Protein AF-A0A9W6YJD4-F1 (afdb_monomer_lite)

Structure (mmCIF, N/CA/C/O backbone):
data_AF-A0A9W6YJD4-F1
#
_entry.id   AF-A0A9W6YJD4-F1
#
loop_
_atom_site.group_PDB
_atom_site.id
_atom_site.type_symbol
_atom_site.label_atom_id
_atom_site.label_alt_id
_atom_site.label_comp_id
_atom_site.label_asym_id
_atom_site.label_entity_id
_atom_site.label_seq_id
_atom_site.pdbx_PDB_ins_code
_atom_site.Cartn_x
_atom_site.Cartn_y
_atom_site.Cartn_z
_atom_site.occupancy
_atom_site.B_iso_or_equiv
_atom_site.auth_seq_id
_atom_site.auth_comp_id
_atom_site.auth_asym_id
_atom_site.auth_atom_id
_atom_site.pdbx_PDB_model_num
ATOM 1 N N . MET A 1 1 ? -32.054 7.886 6.006 1.00 78.75 1 MET A N 1
ATOM 2 C CA . MET A 1 1 ? -30.848 8.709 6.207 1.00 78.75 1 MET A CA 1
ATOM 3 C C . MET A 1 1 ? -31.064 9.506 7.471 1.00 78.75 1 MET A C 1
ATOM 5 O O . MET A 1 1 ? -32.091 10.166 7.566 1.00 78.75 1 MET A O 1
ATOM 9 N N . THR A 1 2 ? -30.167 9.382 8.442 1.00 85.81 2 THR A N 1
ATOM 10 C CA . THR A 1 2 ? -30.305 10.002 9.764 1.00 85.81 2 THR A CA 1
ATOM 11 C C . THR A 1 2 ? -29.108 10.907 10.011 1.00 85.81 2 THR A C 1
ATOM 13 O O . THR A 1 2 ? -27.970 10.490 9.797 1.00 85.81 2 THR A O 1
ATOM 16 N N . ALA A 1 3 ? -29.367 12.140 10.445 1.00 89.81 3 ALA A N 1
ATOM 17 C CA . ALA A 1 3 ? -28.341 13.091 10.854 1.00 89.81 3 ALA A CA 1
ATOM 18 C C . ALA A 1 3 ? -28.350 13.217 12.381 1.00 89.81 3 ALA A C 1
ATOM 20 O O . ALA A 1 3 ? -29.414 13.331 12.988 1.00 89.81 3 ALA A O 1
ATOM 21 N N . ILE A 1 4 ? -27.172 13.173 12.996 1.00 89.12 4 ILE A N 1
ATOM 22 C CA . ILE A 1 4 ? -26.992 13.195 14.449 1.00 89.12 4 ILE A CA 1
ATOM 23 C C . ILE A 1 4 ? -25.984 14.286 14.774 1.00 89.12 4 ILE A C 1
ATOM 25 O O . ILE A 1 4 ? -24.950 14.395 14.118 1.00 89.12 4 ILE A O 1
ATOM 29 N N . SER A 1 5 ? -26.270 15.079 15.799 1.00 89.56 5 SER A N 1
ATOM 30 C CA . SER A 1 5 ? -25.304 16.004 16.382 1.00 89.56 5 SER A CA 1
ATOM 31 C C . SER A 1 5 ? -24.921 15.487 17.759 1.00 89.56 5 SER A C 1
ATOM 33 O O . SER A 1 5 ? -25.790 15.328 18.614 1.00 89.56 5 SER A O 1
ATOM 35 N N . TRP A 1 6 ? -23.638 15.215 17.967 1.00 86.44 6 TRP A N 1
ATOM 36 C CA . TRP A 1 6 ? -23.094 14.796 19.252 1.00 86.44 6 TRP A CA 1
ATOM 37 C C . TRP A 1 6 ? -22.190 15.882 19.812 1.00 86.44 6 TRP A C 1
ATOM 39 O O . TRP A 1 6 ? -21.428 16.512 19.079 1.00 86.44 6 TRP A O 1
ATOM 49 N N . TRP A 1 7 ? -22.336 16.138 21.106 1.00 83.38 7 TRP A N 1
ATOM 50 C CA . TRP A 1 7 ? -21.644 17.220 21.781 1.00 83.38 7 TRP A CA 1
ATOM 51 C C . TRP A 1 7 ? -20.487 16.660 22.600 1.00 83.38 7 TRP A C 1
ATOM 53 O O . TRP A 1 7 ? -20.704 16.020 23.625 1.00 83.38 7 TRP A O 1
ATOM 63 N N . ASP A 1 8 ? -19.274 16.900 22.111 1.00 80.19 8 ASP A N 1
ATOM 64 C CA . ASP A 1 8 ? -18.024 16.696 22.844 1.00 80.19 8 ASP A CA 1
ATOM 65 C C . ASP A 1 8 ? -17.476 18.087 23.249 1.00 80.19 8 ASP A C 1
ATOM 67 O O . ASP A 1 8 ? -18.249 19.002 23.535 1.00 80.19 8 ASP A O 1
ATOM 71 N N . SER A 1 9 ? -16.162 18.323 23.191 1.00 83.62 9 SER A N 1
ATOM 72 C CA . SER A 1 9 ? -15.571 19.669 23.314 1.00 83.62 9 SER A CA 1
ATOM 73 C C . SER A 1 9 ? -16.078 20.658 22.246 1.00 83.62 9 SER A C 1
ATOM 75 O O . SER A 1 9 ? -16.007 21.876 22.423 1.00 83.62 9 SER A O 1
ATOM 77 N N . ARG A 1 10 ? -16.549 20.141 21.104 1.00 87.44 10 ARG A N 1
ATOM 78 C CA . ARG A 1 10 ? -17.183 20.872 19.995 1.00 87.44 10 ARG A CA 1
ATOM 79 C C . ARG A 1 10 ? -18.305 20.010 19.397 1.00 87.44 10 ARG A C 1
ATOM 81 O O . ARG A 1 10 ? -18.245 18.787 19.535 1.00 87.44 10 ARG A O 1
ATOM 88 N N . PRO A 1 11 ? -19.300 20.603 18.710 1.00 90.50 11 PRO A N 1
ATOM 89 C CA . PRO A 1 11 ? -20.314 19.823 18.007 1.00 90.50 11 PRO A CA 1
ATOM 90 C C . PRO A 1 11 ? -19.682 18.961 16.911 1.00 90.50 11 PRO A C 1
ATOM 92 O O . PRO A 1 11 ? -18.954 19.465 16.054 1.00 90.50 11 PRO A O 1
ATOM 95 N N . VAL A 1 12 ? -20.002 17.669 16.924 1.00 90.19 12 VAL A N 1
ATOM 96 C CA . VAL A 1 12 ? -19.632 16.701 15.890 1.00 90.19 12 VAL A CA 1
ATOM 97 C C . VAL A 1 12 ? -20.901 16.212 15.205 1.00 90.19 12 VAL A C 1
ATOM 99 O O . VAL A 1 12 ? -21.825 15.714 15.848 1.00 90.19 12 VAL A O 1
ATOM 102 N N . HIS A 1 13 ? -20.950 16.350 13.884 1.00 91.75 13 HIS A N 1
ATOM 103 C CA . HIS A 1 13 ? -22.103 15.954 13.085 1.00 91.75 13 HIS A CA 1
ATOM 104 C C . HIS A 1 13 ? -21.832 14.632 12.368 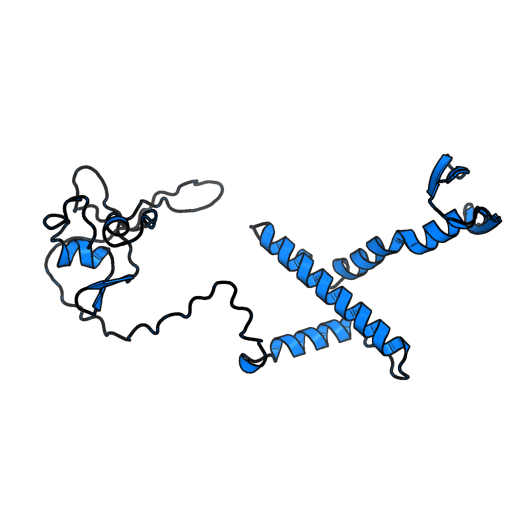1.00 91.75 13 HIS A C 1
ATOM 106 O O . HIS A 1 13 ? -20.830 14.487 11.669 1.00 91.75 13 HIS A O 1
ATOM 112 N N . PHE A 1 14 ? -22.751 13.682 12.509 1.00 89.88 14 PHE A N 1
ATOM 113 C CA . PHE A 1 14 ? -22.714 12.377 11.862 1.00 89.88 14 PHE A CA 1
ATOM 114 C C . PHE A 1 14 ? -23.892 12.237 10.904 1.00 89.88 14 PHE A C 1
ATOM 116 O O . PHE A 1 14 ? -25.003 12.683 11.191 1.00 89.88 14 PHE A O 1
ATOM 123 N N . SER A 1 15 ? -23.656 11.572 9.777 1.00 91.12 15 SER A N 1
ATOM 124 C CA . SER A 1 15 ? -24.696 11.179 8.830 1.00 91.12 15 SER A CA 1
ATOM 125 C C . SER A 1 15 ? -24.585 9.683 8.579 1.00 91.12 15 SER A C 1
ATOM 127 O O . SER A 1 15 ? -23.499 9.188 8.276 1.00 91.12 15 SER A O 1
ATOM 129 N N . CYS A 1 16 ? -25.685 8.950 8.741 1.00 88.50 16 CYS A N 1
ATOM 130 C CA . CYS A 1 16 ? -25.694 7.499 8.597 1.00 88.50 16 CYS A CA 1
ATOM 131 C C . CYS A 1 16 ? -26.922 6.990 7.831 1.00 88.50 16 CYS A C 1
ATOM 133 O O . CYS A 1 16 ? -28.033 7.523 7.914 1.00 88.50 16 CYS A O 1
ATOM 135 N N . ASN A 1 17 ? -26.714 5.898 7.097 1.00 88.56 17 ASN A N 1
ATOM 136 C CA . ASN A 1 17 ? -27.761 5.131 6.433 1.00 88.56 17 ASN A CA 1
ATOM 137 C C . ASN A 1 17 ? -27.809 3.740 7.078 1.00 88.56 17 ASN A C 1
ATOM 139 O O . ASN A 1 17 ? -27.152 2.824 6.597 1.00 88.56 17 ASN A O 1
ATOM 143 N N . GLY A 1 18 ? -28.550 3.601 8.185 1.00 81.94 18 GLY A N 1
ATOM 144 C CA . GLY A 1 18 ? -28.786 2.303 8.841 1.00 81.94 18 GLY A CA 1
ATOM 145 C C . GLY A 1 18 ? -28.031 2.043 10.152 1.00 81.94 18 GLY A C 1
ATOM 146 O O . GLY A 1 18 ? -27.774 0.889 10.470 1.00 81.94 18 GLY A O 1
ATOM 147 N N . GLY A 1 19 ? -27.670 3.082 10.915 1.00 80.75 19 GLY A N 1
ATOM 148 C CA . GLY A 1 19 ? -27.081 2.930 12.255 1.00 80.75 19 GLY A CA 1
ATOM 149 C C . GLY A 1 19 ? -28.131 2.894 13.372 1.00 80.75 19 GLY A C 1
ATOM 150 O O . GLY A 1 19 ? -29.177 3.534 13.254 1.00 80.75 19 GLY A O 1
ATOM 151 N N . SER A 1 20 ? -27.841 2.181 14.467 1.00 83.19 20 SER A N 1
ATOM 152 C CA . SER A 1 20 ? -28.691 2.200 15.666 1.00 83.19 20 SER A CA 1
ATOM 153 C C . SER A 1 20 ? -28.523 3.517 16.433 1.00 83.19 20 SER A C 1
ATOM 155 O O . SER A 1 20 ? -27.402 3.979 16.670 1.00 83.19 20 SER A O 1
ATOM 157 N N . LEU A 1 21 ? -29.654 4.111 16.819 1.00 84.31 21 LEU A N 1
ATOM 158 C CA . LEU A 1 21 ? -29.730 5.296 17.680 1.00 84.31 21 LEU A CA 1
ATOM 159 C C . LEU A 1 21 ? -29.847 4.941 19.166 1.00 84.31 21 LEU A C 1
ATOM 161 O O . LEU A 1 21 ? -29.972 5.842 19.991 1.00 84.31 21 LEU A O 1
ATOM 165 N N . GLU A 1 22 ? -29.832 3.651 19.510 1.00 87.25 22 GLU A N 1
ATOM 166 C CA . GLU A 1 22 ? -29.846 3.209 20.902 1.00 87.25 22 GLU A CA 1
ATOM 167 C C . GLU A 1 22 ? -28.679 3.829 21.669 1.00 87.25 22 GLU A C 1
ATOM 169 O O . GLU A 1 22 ? -27.563 3.946 21.152 1.00 87.25 22 GLU A O 1
ATOM 174 N N . THR A 1 23 ? -28.942 4.221 22.910 1.00 85.00 23 THR A N 1
ATOM 175 C CA . THR A 1 23 ? -27.908 4.741 23.796 1.00 85.00 23 THR A CA 1
ATOM 176 C C . THR A 1 23 ? -26.981 3.605 24.213 1.00 85.00 23 THR A C 1
ATOM 178 O O . THR A 1 23 ? -27.412 2.622 24.809 1.00 85.00 23 THR A O 1
ATOM 181 N N . ASP A 1 24 ? -25.697 3.772 23.935 1.00 87.38 24 ASP A N 1
ATOM 182 C CA . ASP A 1 24 ? -24.606 2.936 24.419 1.00 87.38 24 ASP A CA 1
ATOM 183 C C . ASP A 1 24 ? -23.598 3.834 25.167 1.00 87.38 24 ASP A C 1
ATOM 185 O O . ASP A 1 24 ? -23.812 5.034 25.354 1.00 87.38 24 ASP A O 1
ATOM 189 N N . ARG A 1 25 ? -22.499 3.262 25.644 1.00 85.06 25 ARG A N 1
ATOM 190 C CA . ARG A 1 25 ? -21.418 3.966 26.329 1.00 85.06 25 ARG A CA 1
ATOM 191 C C . ARG A 1 25 ? -20.107 3.787 25.582 1.00 85.06 25 ARG A C 1
ATOM 193 O O . ARG A 1 25 ? -19.773 2.684 25.134 1.00 85.06 25 ARG A O 1
ATOM 200 N N . VAL A 1 26 ? -19.368 4.885 25.474 1.00 83.56 26 VAL A N 1
ATOM 201 C CA . VAL A 1 26 ? -17.972 4.909 25.035 1.00 83.56 26 VAL A CA 1
ATOM 202 C C . VAL A 1 26 ? -17.136 5.432 26.184 1.00 83.56 26 VAL A C 1
ATOM 204 O O . VAL A 1 26 ? -17.502 6.387 26.865 1.00 83.56 26 VAL A O 1
ATOM 207 N N . THR A 1 27 ? -16.002 4.785 26.397 1.00 83.12 27 THR A N 1
ATOM 208 C CA . THR A 1 27 ? -15.077 5.168 27.445 1.00 83.12 27 THR A CA 1
ATOM 209 C C . THR A 1 27 ? -14.220 6.335 26.961 1.00 83.12 27 THR A C 1
ATOM 211 O O . THR A 1 27 ? -13.403 6.178 26.053 1.00 83.12 27 THR A O 1
ATOM 214 N N . GLY A 1 28 ? -14.437 7.509 27.545 1.00 78.31 28 GLY A N 1
ATOM 215 C CA . GLY A 1 28 ? -13.669 8.725 27.304 1.00 78.31 28 GLY A CA 1
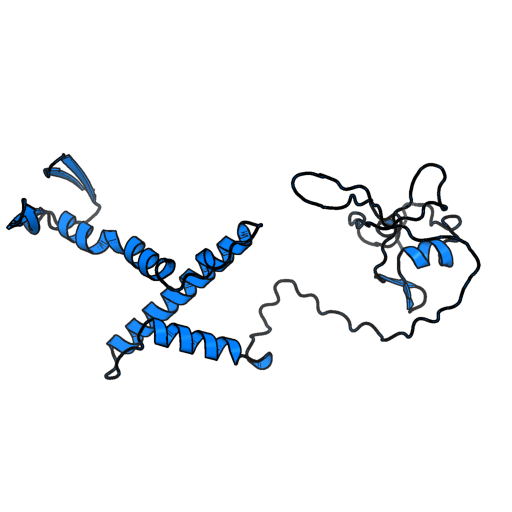ATOM 216 C C . GLY A 1 28 ? -12.624 8.975 28.391 1.00 78.31 28 GLY A C 1
ATOM 217 O O . GLY A 1 28 ? -12.586 8.301 29.423 1.00 78.31 28 GLY A O 1
ATOM 218 N N . GLN A 1 29 ? -11.767 9.965 28.151 1.00 77.19 29 GLN A N 1
ATOM 219 C CA . GLN A 1 29 ? -10.874 10.516 29.167 1.00 77.19 29 GLN A CA 1
ATOM 220 C C . GLN A 1 29 ? -11.299 11.941 29.492 1.00 77.19 29 GLN A C 1
ATOM 222 O O . GLN A 1 29 ? -11.398 12.779 28.599 1.00 77.19 29 GLN A O 1
ATOM 227 N N . GLU A 1 30 ? -11.497 12.210 30.777 1.00 76.06 30 GLU A N 1
ATOM 228 C CA . GLU A 1 30 ? -11.720 13.550 31.305 1.00 76.06 30 GLU A CA 1
ATOM 229 C C . GLU A 1 30 ? -10.562 13.862 32.263 1.00 76.06 30 GLU A C 1
ATOM 231 O O . GLU A 1 30 ? -10.534 13.458 33.429 1.00 76.06 30 GLU A O 1
ATOM 236 N N . GLY A 1 31 ? -9.513 14.483 31.715 1.00 76.31 31 GLY A N 1
ATOM 237 C CA . GLY A 1 31 ? -8.236 14.641 32.411 1.00 76.31 31 GLY A CA 1
ATOM 238 C C . GLY A 1 31 ? -7.557 13.283 32.677 1.00 76.31 31 GLY A C 1
ATOM 239 O O . GLY A 1 31 ? -7.393 12.502 31.741 1.00 76.31 31 GLY A O 1
ATOM 240 N N . PRO A 1 32 ? -7.124 12.982 33.917 1.00 77.06 32 PRO A N 1
ATOM 241 C CA . PRO A 1 32 ? -6.508 11.697 34.255 1.00 77.06 32 PRO A CA 1
ATOM 242 C C . PRO A 1 32 ? -7.526 10.563 34.462 1.00 77.06 32 PRO A C 1
ATOM 244 O O . PRO A 1 32 ? -7.125 9.403 34.563 1.00 77.06 32 PRO A O 1
ATOM 247 N N . ASN A 1 33 ? -8.822 10.877 34.548 1.00 79.06 33 ASN A N 1
ATOM 248 C CA . ASN A 1 33 ? -9.859 9.911 34.889 1.00 79.06 33 ASN A CA 1
ATOM 249 C C . ASN A 1 33 ? -10.524 9.339 33.638 1.00 79.06 33 ASN A C 1
ATOM 251 O O . ASN A 1 33 ? -10.767 10.034 32.649 1.00 79.06 33 ASN A O 1
ATOM 255 N N . GLN A 1 34 ? -10.846 8.052 33.709 1.00 81.38 34 GLN A N 1
ATOM 256 C CA . GLN A 1 34 ? -11.585 7.347 32.676 1.00 81.38 34 GLN A CA 1
ATOM 257 C C . GLN A 1 34 ? -13.084 7.436 32.992 1.00 81.38 34 GLN A C 1
ATOM 259 O O . GLN A 1 34 ? -13.509 7.025 34.071 1.00 81.38 34 GLN A O 1
ATOM 264 N N . VAL A 1 35 ? -13.867 8.006 32.075 1.00 85.12 35 VAL A N 1
ATOM 265 C CA . VAL A 1 35 ? -15.297 8.294 32.272 1.00 85.12 35 VAL A CA 1
ATOM 266 C C . VAL A 1 35 ? -16.114 7.606 31.184 1.00 85.12 35 VAL A C 1
ATOM 268 O O . VAL A 1 35 ? -15.758 7.647 30.007 1.00 85.12 35 VAL A O 1
ATOM 271 N N . ASP A 1 36 ? -17.226 6.982 31.566 1.00 85.25 36 ASP A N 1
ATOM 272 C CA . ASP A 1 36 ? -18.172 6.393 30.618 1.00 85.25 36 ASP A CA 1
ATOM 273 C C . ASP A 1 36 ? -19.158 7.451 30.117 1.00 85.25 36 ASP A C 1
ATOM 275 O O . ASP A 1 36 ? -20.024 7.922 30.858 1.00 85.25 36 ASP A O 1
ATOM 279 N N . ILE A 1 37 ? -19.052 7.793 28.834 1.00 84.88 37 ILE A N 1
ATOM 280 C CA . ILE A 1 37 ? -19.859 8.830 28.197 1.00 84.88 37 ILE A CA 1
ATOM 281 C C . ILE A 1 37 ? -21.010 8.161 27.432 1.00 84.88 37 ILE A C 1
ATOM 283 O O . ILE A 1 37 ? -20.757 7.297 26.581 1.00 84.88 37 ILE A O 1
ATOM 287 N N . PRO A 1 38 ? -22.279 8.526 27.703 1.00 86.06 38 PRO A N 1
ATOM 288 C CA . PRO A 1 38 ? -23.404 8.030 26.925 1.00 86.06 38 PRO A CA 1
ATOM 289 C C . PRO A 1 38 ? -23.328 8.577 25.495 1.00 86.06 38 PRO A C 1
ATOM 291 O O . PRO A 1 38 ? -23.200 9.782 25.273 1.00 86.06 38 PRO A O 1
ATOM 294 N N . CYS A 1 39 ? -23.418 7.691 24.510 1.00 87.06 39 CYS A N 1
ATOM 295 C CA . CYS A 1 39 ? -23.401 8.050 23.100 1.00 87.06 39 CYS A CA 1
ATOM 296 C C . CYS A 1 39 ? -24.330 7.131 22.293 1.00 87.06 39 CYS A C 1
ATOM 298 O O . CYS A 1 39 ? -24.526 5.971 22.654 1.00 87.06 39 CYS A O 1
ATOM 300 N N . PRO A 1 40 ? -24.908 7.614 21.184 1.00 89.19 40 PRO A N 1
ATOM 301 C CA . PRO A 1 40 ? -25.594 6.751 20.232 1.00 89.19 40 PRO A CA 1
ATOM 302 C C . PRO A 1 40 ? -24.683 5.617 19.752 1.00 89.19 40 PRO A C 1
ATOM 304 O O . PRO A 1 40 ? -23.524 5.852 19.405 1.00 89.19 40 PRO A O 1
ATOM 307 N N . ARG A 1 41 ? -25.210 4.397 19.659 1.00 88.81 41 ARG A N 1
ATOM 308 C CA . ARG A 1 41 ? -24.461 3.207 19.233 1.00 88.81 41 ARG A CA 1
ATOM 309 C C . ARG A 1 41 ? -23.737 3.388 17.897 1.00 88.81 41 ARG A C 1
ATOM 311 O O . ARG A 1 41 ? -22.595 2.967 17.759 1.00 88.81 41 ARG A O 1
ATOM 318 N N . VAL A 1 42 ? -24.338 4.106 16.949 1.00 90.00 42 VAL A N 1
ATOM 319 C CA . VAL A 1 42 ? -23.692 4.460 15.673 1.00 90.00 42 VAL A CA 1
ATOM 320 C C . VAL A 1 42 ? -22.368 5.223 15.830 1.00 90.00 42 VAL A C 1
ATOM 322 O O . VAL A 1 42 ? -21.473 5.065 15.003 1.00 90.00 42 VAL A O 1
ATOM 325 N N . ILE A 1 43 ? -22.205 6.021 16.889 1.00 89.19 43 ILE A N 1
ATOM 326 C CA . ILE A 1 43 ? -20.954 6.739 17.173 1.00 89.19 43 ILE A CA 1
ATOM 327 C C . ILE A 1 43 ? -19.894 5.765 17.682 1.00 89.19 43 ILE A C 1
ATOM 329 O O . ILE A 1 43 ? -18.752 5.798 17.227 1.00 89.19 43 ILE A O 1
ATOM 333 N N . LYS A 1 44 ? -20.276 4.845 18.570 1.00 88.81 44 LYS A N 1
ATOM 334 C CA . LYS A 1 44 ? -19.395 3.770 19.037 1.00 88.81 44 LYS A CA 1
ATOM 335 C C . LYS A 1 44 ? -18.930 2.876 17.889 1.00 88.81 44 LYS A C 1
ATOM 337 O O . LYS A 1 44 ? -17.738 2.593 17.788 1.00 88.81 44 LYS A O 1
ATOM 342 N N . ASP A 1 45 ? -19.846 2.486 17.005 1.00 90.00 45 ASP A N 1
ATOM 343 C CA . ASP A 1 45 ? -19.525 1.707 15.808 1.00 90.00 45 ASP A CA 1
ATOM 344 C C . ASP A 1 45 ? -18.556 2.481 14.902 1.00 90.00 45 ASP A C 1
ATOM 346 O O . ASP A 1 45 ? -17.543 1.937 14.464 1.00 90.00 45 ASP A O 1
ATOM 350 N N . TYR A 1 46 ? -18.800 3.777 14.678 1.00 90.38 46 TYR A N 1
ATOM 351 C CA . TYR A 1 46 ? -17.877 4.625 13.927 1.00 90.38 46 TYR A CA 1
ATOM 352 C C . TYR A 1 46 ? -16.470 4.617 14.539 1.00 90.38 46 TYR A C 1
ATOM 354 O O . TYR A 1 46 ? -15.508 4.307 13.837 1.00 90.38 46 TYR A O 1
ATOM 362 N N . TYR A 1 47 ? -16.337 4.871 15.844 1.00 87.69 47 TYR A N 1
ATOM 363 C CA . TYR A 1 47 ? -15.037 4.842 16.520 1.00 87.69 47 TYR A CA 1
ATOM 364 C C . TYR A 1 47 ? -14.348 3.476 16.433 1.00 87.69 47 TYR A C 1
ATOM 366 O O . TYR A 1 47 ? -13.130 3.416 16.256 1.00 87.69 47 TYR A O 1
ATOM 374 N N . ALA A 1 48 ? -15.106 2.380 16.511 1.00 88.62 48 ALA A N 1
ATOM 375 C CA . ALA A 1 48 ? -14.565 1.029 16.410 1.00 88.62 48 ALA A CA 1
ATOM 376 C C . ALA A 1 48 ? -13.986 0.716 15.017 1.00 88.62 48 ALA A C 1
ATOM 378 O O . ALA A 1 48 ? -13.015 -0.038 14.915 1.00 88.62 48 ALA A O 1
ATOM 379 N N . PHE A 1 49 ? -14.553 1.288 13.947 1.00 89.06 49 PHE A N 1
ATOM 380 C CA . PHE A 1 49 ? -14.197 0.935 12.566 1.00 89.06 49 PHE A CA 1
ATOM 381 C C . PHE A 1 49 ? -13.433 2.019 11.786 1.00 89.06 49 PHE A C 1
ATOM 383 O O . PHE A 1 49 ? -12.757 1.682 10.811 1.00 89.06 49 PHE A O 1
ATOM 390 N N . MET A 1 50 ? -13.464 3.293 12.201 1.00 90.88 50 MET A N 1
ATOM 391 C CA . MET A 1 50 ? -12.858 4.409 11.449 1.00 90.88 50 MET A CA 1
ATOM 392 C C . MET A 1 50 ? -11.339 4.271 11.254 1.00 90.88 50 MET A C 1
ATOM 394 O O . MET A 1 50 ? -10.799 4.725 10.250 1.00 90.88 50 MET A O 1
ATOM 398 N N . GLY A 1 51 ? -10.645 3.601 12.181 1.00 90.00 51 GLY A N 1
ATOM 399 C CA . GLY A 1 51 ? -9.184 3.479 12.175 1.00 90.00 51 GLY A CA 1
ATOM 400 C C . GLY A 1 51 ? -8.619 2.404 11.243 1.00 90.00 51 GLY A C 1
ATOM 401 O O . GLY A 1 51 ? -7.407 2.209 11.207 1.00 90.00 51 GLY A O 1
ATOM 402 N N . GLY A 1 52 ? -9.454 1.669 10.499 1.00 90.50 52 GLY A N 1
ATOM 403 C CA . GLY A 1 52 ? -8.990 0.533 9.693 1.00 90.50 52 GLY A CA 1
ATOM 404 C C . GLY A 1 52 ? -7.918 0.902 8.657 1.00 90.50 52 GLY A C 1
ATOM 405 O O . GLY A 1 52 ? -6.940 0.170 8.492 1.00 90.50 52 GLY A O 1
ATOM 406 N N . VAL A 1 53 ? -8.074 2.054 7.997 1.00 90.00 53 VAL A N 1
ATOM 407 C CA . VAL A 1 53 ? -7.114 2.556 6.998 1.00 90.00 53 VAL A CA 1
ATOM 408 C C . VAL A 1 53 ? -5.808 2.981 7.664 1.00 90.00 53 VAL A C 1
ATOM 410 O O . VAL A 1 53 ? -4.742 2.567 7.215 1.00 90.00 53 VAL A O 1
ATOM 413 N N . ASP A 1 54 ? -5.885 3.727 8.765 1.00 91.06 54 ASP A N 1
ATOM 414 C CA . ASP A 1 54 ? -4.706 4.210 9.488 1.00 91.06 54 ASP A CA 1
ATOM 415 C C . ASP A 1 54 ? -3.892 3.058 10.075 1.00 91.06 54 ASP A C 1
ATOM 417 O O . ASP A 1 54 ? -2.668 3.060 9.991 1.00 91.06 54 ASP A O 1
ATOM 421 N N . VAL A 1 55 ? -4.549 2.025 10.613 1.00 89.81 55 VAL A N 1
ATOM 422 C CA . VAL A 1 55 ? -3.872 0.825 11.130 1.00 89.81 55 VAL A CA 1
ATOM 423 C C . VAL A 1 55 ? -3.178 0.053 10.003 1.00 89.81 55 VAL A C 1
ATOM 425 O O . VAL A 1 55 ? -2.060 -0.440 10.184 1.00 89.81 55 VAL A O 1
ATOM 428 N N . HIS A 1 56 ? -3.808 -0.050 8.826 1.00 90.69 56 HIS A N 1
ATOM 429 C CA . HIS A 1 56 ? -3.186 -0.662 7.646 1.00 90.69 56 HIS A CA 1
ATOM 430 C C . HIS A 1 56 ? -1.961 0.135 7.184 1.00 90.69 56 HIS A C 1
ATOM 432 O O . HIS A 1 56 ? -0.880 -0.430 6.992 1.00 90.69 56 HIS A O 1
ATOM 438 N N . ASP A 1 57 ? -2.106 1.456 7.089 1.00 89.12 57 ASP A N 1
ATOM 439 C CA . ASP A 1 57 ? -1.048 2.385 6.705 1.00 89.12 57 ASP A CA 1
ATOM 440 C C . ASP A 1 57 ? 0.117 2.372 7.700 1.00 89.12 57 ASP A C 1
ATOM 442 O O . ASP A 1 57 ? 1.282 2.290 7.307 1.00 89.12 57 ASP A O 1
ATOM 446 N N . GLN A 1 58 ? -0.188 2.321 8.994 1.00 88.50 58 GLN A N 1
ATOM 447 C CA . GLN A 1 58 ? 0.778 2.179 10.073 1.00 88.50 58 GLN A CA 1
ATOM 448 C C . GLN A 1 58 ? 1.581 0.880 9.928 1.00 88.50 58 GLN A C 1
ATOM 450 O O . GLN A 1 58 ? 2.815 0.900 9.979 1.00 88.50 58 GLN A O 1
ATOM 455 N N . LEU A 1 59 ? 0.909 -0.249 9.687 1.00 86.75 59 LEU A N 1
ATOM 456 C CA . LEU A 1 59 ? 1.570 -1.538 9.485 1.00 86.75 59 LEU A CA 1
ATOM 457 C C . LEU A 1 59 ? 2.472 -1.533 8.239 1.00 86.75 59 LEU A C 1
ATOM 459 O O . LEU A 1 59 ? 3.555 -2.127 8.267 1.00 86.75 59 LEU A O 1
ATOM 463 N N . ARG A 1 60 ? 2.052 -0.829 7.180 1.00 87.25 60 ARG A N 1
ATOM 464 C CA . ARG A 1 60 ? 2.810 -0.655 5.936 1.00 87.25 60 ARG A CA 1
ATOM 465 C C . ARG A 1 60 ? 4.042 0.235 6.125 1.00 87.25 60 ARG A C 1
ATOM 467 O O . ARG A 1 60 ? 5.151 -0.163 5.775 1.00 87.25 60 ARG A O 1
ATOM 474 N N . LEU A 1 61 ? 3.870 1.436 6.679 1.00 81.12 61 LEU A N 1
ATOM 475 C CA . LEU A 1 61 ? 4.872 2.508 6.666 1.00 81.12 61 LEU A CA 1
ATOM 476 C C . LEU A 1 61 ? 5.889 2.463 7.812 1.00 81.12 61 LEU A C 1
ATOM 478 O O . LEU A 1 61 ? 6.937 3.107 7.695 1.00 81.12 61 LEU A O 1
ATOM 482 N N . GLN A 1 62 ? 5.613 1.766 8.920 1.00 71.44 62 GLN A N 1
ATOM 483 C CA . GLN A 1 62 ? 6.417 1.932 10.138 1.00 71.44 62 GLN A CA 1
ATOM 484 C C . GLN A 1 62 ? 7.777 1.226 10.142 1.00 71.44 62 GLN A C 1
ATOM 486 O O . GLN A 1 62 ? 8.716 1.777 10.711 1.00 71.44 62 GLN A O 1
ATOM 491 N N . ARG A 1 63 ? 7.911 0.012 9.587 1.00 72.19 63 ARG A N 1
ATOM 492 C CA . ARG A 1 63 ? 9.161 -0.773 9.750 1.00 72.19 63 ARG A CA 1
ATOM 493 C C . ARG A 1 63 ? 9.717 -1.428 8.491 1.00 72.19 63 ARG A C 1
ATOM 495 O O . ARG A 1 63 ? 10.922 -1.642 8.434 1.00 72.19 63 ARG A O 1
ATOM 502 N N . TYR A 1 64 ? 8.878 -1.743 7.505 1.00 79.69 64 TYR A N 1
ATOM 503 C CA . TYR A 1 64 ? 9.289 -2.548 6.346 1.00 79.69 64 TYR A CA 1
ATOM 504 C C . TYR A 1 64 ? 8.843 -1.972 4.996 1.00 79.69 64 TYR A C 1
ATOM 506 O O . TYR A 1 64 ? 8.806 -2.706 4.016 1.00 79.69 64 TYR A O 1
ATOM 514 N N . SER A 1 65 ? 8.517 -0.675 4.927 1.00 84.44 65 SER A N 1
ATOM 515 C CA . SER A 1 65 ? 8.107 -0.053 3.662 1.00 84.44 65 SER A CA 1
ATOM 516 C C . SER A 1 65 ? 9.277 0.054 2.688 1.00 84.44 65 SER A C 1
ATOM 518 O O . SER A 1 65 ? 10.243 0.789 2.922 1.00 84.44 65 SER A O 1
ATOM 520 N N . ILE A 1 66 ? 9.142 -0.624 1.552 1.00 84.69 66 ILE A N 1
ATOM 521 C CA . ILE A 1 66 ? 10.073 -0.543 0.430 1.00 84.69 66 ILE A CA 1
ATOM 522 C C . ILE A 1 66 ? 9.958 0.838 -0.225 1.00 84.69 66 ILE A C 1
ATOM 524 O O . ILE A 1 66 ? 10.968 1.427 -0.617 1.00 84.69 66 ILE A O 1
ATOM 528 N N . GLN A 1 67 ? 8.742 1.398 -0.285 1.00 84.69 67 GLN A N 1
ATOM 529 C CA . GLN A 1 67 ? 8.495 2.730 -0.838 1.00 84.69 67 GLN A CA 1
ATOM 530 C C . GLN A 1 67 ? 9.266 3.829 -0.090 1.00 84.69 67 GLN A C 1
ATOM 532 O O . GLN A 1 67 ? 9.771 4.754 -0.728 1.00 84.69 67 GLN A O 1
ATOM 537 N N . ARG A 1 68 ? 9.379 3.738 1.244 1.00 83.94 68 ARG A N 1
ATOM 538 C CA . ARG A 1 68 ? 10.173 4.685 2.051 1.00 83.94 68 ARG A CA 1
ATOM 539 C C . ARG A 1 68 ? 11.674 4.408 1.984 1.00 83.94 68 ARG A C 1
ATOM 541 O O . ARG A 1 68 ? 12.454 5.351 2.082 1.00 83.94 68 ARG A O 1
ATOM 548 N N . ALA A 1 69 ? 12.075 3.149 1.813 1.00 85.12 69 ALA A N 1
ATOM 549 C CA . ALA A 1 69 ? 13.483 2.762 1.749 1.00 85.12 69 ALA A CA 1
ATOM 550 C C . ALA A 1 69 ? 14.168 3.200 0.441 1.00 85.12 69 ALA A C 1
ATOM 552 O O . ALA A 1 69 ? 15.350 3.540 0.445 1.00 85.12 69 ALA A O 1
ATOM 553 N N . LEU A 1 70 ? 13.440 3.210 -0.682 1.00 85.00 70 LEU A N 1
ATOM 554 C CA . LEU A 1 70 ? 13.995 3.496 -2.007 1.00 85.00 70 LEU A CA 1
ATOM 555 C C . LEU A 1 70 ? 13.402 4.773 -2.609 1.00 85.00 70 LEU A C 1
ATOM 557 O O . LEU A 1 70 ? 12.237 4.823 -3.004 1.00 85.00 70 LEU A O 1
ATOM 561 N N . ARG A 1 71 ? 14.238 5.804 -2.781 1.00 84.19 71 ARG A N 1
ATOM 562 C CA . ARG A 1 71 ? 13.837 7.046 -3.452 1.00 84.19 71 ARG A CA 1
ATOM 563 C C . ARG A 1 71 ? 14.249 7.031 -4.919 1.00 84.19 71 ARG A C 1
ATOM 565 O O . ARG A 1 71 ? 15.426 7.093 -5.261 1.00 84.19 71 ARG A O 1
ATOM 572 N N . PHE A 1 72 ? 13.262 7.007 -5.809 1.00 86.44 72 PHE A N 1
ATOM 573 C CA . PHE A 1 72 ? 13.489 7.094 -7.249 1.00 86.44 72 PHE A CA 1
ATOM 574 C C . PHE A 1 72 ? 13.195 8.488 -7.797 1.00 86.44 72 PHE A C 1
ATOM 576 O O . PHE A 1 72 ? 12.278 9.173 -7.359 1.00 86.44 72 PHE A O 1
ATOM 583 N N . ARG A 1 73 ? 13.925 8.875 -8.849 1.00 88.12 73 ARG A N 1
ATOM 584 C CA . ARG A 1 73 ? 13.711 10.146 -9.561 1.00 88.12 73 ARG A CA 1
ATOM 585 C C . ARG A 1 73 ? 12.362 10.227 -10.288 1.00 88.12 73 ARG A C 1
ATOM 587 O O . ARG A 1 73 ? 11.848 11.313 -10.525 1.00 88.12 73 ARG A O 1
ATOM 594 N N . LYS A 1 74 ? 11.829 9.084 -10.721 1.00 91.69 74 LYS A N 1
ATOM 595 C CA . LYS A 1 74 ? 10.576 8.999 -11.480 1.00 91.69 74 LYS A CA 1
ATOM 596 C C . LYS A 1 74 ? 9.457 8.526 -10.551 1.00 91.69 74 LYS A C 1
ATOM 598 O O . LYS A 1 74 ? 9.587 7.447 -9.977 1.00 91.69 74 LYS A O 1
ATOM 603 N N . TYR A 1 75 ? 8.372 9.299 -10.456 1.00 91.06 75 TYR A N 1
ATOM 604 C CA . TYR A 1 75 ? 7.291 9.081 -9.483 1.00 91.06 75 TYR A CA 1
ATOM 605 C C . TYR A 1 75 ? 6.632 7.697 -9.597 1.00 91.06 75 TYR A C 1
ATOM 607 O O . TYR A 1 75 ? 6.400 7.046 -8.583 1.00 91.06 75 TYR A O 1
ATOM 615 N N . TYR A 1 76 ? 6.417 7.194 -10.818 1.00 91.50 76 TYR A N 1
ATOM 616 C CA . TYR A 1 76 ? 5.729 5.916 -11.031 1.00 91.50 76 TYR A CA 1
ATOM 617 C C . TYR A 1 76 ? 6.453 4.729 -10.383 1.00 91.50 76 TYR A C 1
ATOM 619 O O . TYR A 1 76 ? 5.813 3.760 -9.998 1.00 91.50 76 TYR A O 1
ATOM 627 N N . LYS A 1 77 ? 7.784 4.795 -10.224 1.00 91.12 77 LYS A N 1
ATOM 628 C CA . LYS A 1 77 ? 8.535 3.729 -9.548 1.00 91.12 77 LYS A CA 1
ATOM 629 C C . LYS A 1 77 ? 8.171 3.649 -8.067 1.00 91.12 77 LYS A C 1
ATOM 631 O O . LYS A 1 77 ? 8.019 2.556 -7.544 1.00 91.12 77 LYS A O 1
ATOM 636 N N . SER A 1 78 ? 8.010 4.800 -7.411 1.00 89.88 78 SER A N 1
ATOM 637 C CA . SER A 1 78 ? 7.559 4.862 -6.017 1.00 89.88 78 SER A CA 1
ATOM 638 C C . SER A 1 78 ? 6.122 4.357 -5.880 1.00 89.88 78 SER A C 1
ATOM 640 O O . SER A 1 78 ? 5.830 3.621 -4.946 1.00 89.88 78 SER A O 1
ATOM 642 N N . LEU A 1 79 ? 5.256 4.665 -6.851 1.00 91.31 79 LEU A N 1
ATOM 643 C CA . LEU A 1 79 ? 3.878 4.167 -6.875 1.00 91.31 79 LEU A CA 1
ATOM 644 C C . LEU A 1 79 ? 3.820 2.635 -6.972 1.00 91.31 79 LEU A C 1
ATOM 646 O O . LEU A 1 79 ? 3.110 2.006 -6.196 1.00 91.31 79 LEU A O 1
ATOM 650 N N . VAL A 1 80 ? 4.621 2.027 -7.855 1.00 93.44 80 VAL A N 1
ATOM 651 C CA . VAL A 1 80 ? 4.723 0.559 -7.954 1.00 93.44 80 VAL A CA 1
ATOM 652 C C . VAL A 1 80 ? 5.219 -0.056 -6.642 1.00 93.44 80 VAL A C 1
ATOM 654 O O . VAL A 1 80 ? 4.657 -1.049 -6.192 1.00 93.44 80 VAL A O 1
ATOM 657 N N . LEU A 1 81 ? 6.222 0.543 -5.990 1.00 91.94 81 LEU A N 1
ATOM 658 C CA . LEU A 1 81 ? 6.670 0.072 -4.674 1.00 91.94 81 LEU A CA 1
ATOM 659 C C . LEU A 1 81 ? 5.575 0.171 -3.607 1.00 91.94 81 LEU A C 1
ATOM 661 O O . LEU A 1 81 ? 5.451 -0.739 -2.797 1.00 91.94 81 LEU A O 1
ATOM 665 N N . GLY A 1 82 ? 4.764 1.230 -3.630 1.00 91.56 82 GLY A N 1
ATOM 666 C CA . GLY A 1 82 ? 3.612 1.364 -2.738 1.00 91.56 82 GLY A CA 1
ATOM 667 C C . GLY A 1 82 ? 2.582 0.251 -2.942 1.00 91.56 82 GLY A C 1
ATOM 668 O O . GLY A 1 82 ? 2.077 -0.301 -1.968 1.00 91.56 82 GLY A O 1
ATOM 669 N N . LEU A 1 83 ? 2.319 -0.144 -4.193 1.00 93.62 83 LEU A N 1
ATOM 670 C CA . LEU A 1 83 ? 1.433 -1.274 -4.503 1.00 93.62 83 LEU A CA 1
ATOM 671 C C . LEU A 1 83 ? 1.999 -2.609 -4.000 1.00 93.62 83 LEU A C 1
ATOM 673 O O . LEU A 1 83 ? 1.252 -3.427 -3.465 1.00 93.62 83 LEU A O 1
ATOM 677 N N . ILE A 1 84 ? 3.312 -2.819 -4.126 1.00 93.38 84 ILE A N 1
ATOM 678 C CA . ILE A 1 84 ? 3.982 -4.012 -3.591 1.00 93.38 84 ILE A CA 1
ATOM 679 C C . ILE A 1 84 ? 3.894 -4.029 -2.060 1.00 93.38 84 ILE A C 1
ATOM 681 O O . ILE A 1 84 ? 3.510 -5.048 -1.489 1.00 93.38 84 ILE A O 1
ATOM 685 N N . ASP A 1 85 ? 4.172 -2.903 -1.397 1.00 92.00 85 ASP A N 1
ATOM 686 C CA . ASP A 1 85 ? 4.037 -2.764 0.057 1.00 92.00 85 ASP A CA 1
ATOM 687 C C . ASP A 1 85 ? 2.602 -3.112 0.516 1.00 92.00 85 ASP A C 1
ATOM 689 O O . ASP A 1 85 ? 2.422 -3.867 1.474 1.00 92.00 85 ASP A O 1
ATOM 693 N N . MET A 1 86 ? 1.570 -2.632 -0.195 1.00 93.44 86 MET A N 1
ATOM 694 C CA . MET A 1 86 ? 0.165 -2.980 0.075 1.00 93.44 86 MET A CA 1
ATOM 695 C C . MET A 1 86 ? -0.110 -4.480 -0.095 1.00 93.44 86 MET A C 1
ATOM 697 O O . MET A 1 86 ? -0.749 -5.091 0.763 1.00 93.44 86 MET A O 1
ATOM 701 N N . ALA A 1 87 ? 0.382 -5.088 -1.179 1.00 94.44 87 ALA A N 1
ATOM 702 C CA . ALA A 1 87 ? 0.194 -6.512 -1.452 1.00 94.44 87 ALA A CA 1
ATOM 703 C C . ALA A 1 87 ? 0.830 -7.393 -0.365 1.00 94.44 87 ALA A C 1
ATOM 705 O O . ALA A 1 87 ? 0.223 -8.368 0.080 1.00 94.44 87 ALA A O 1
ATOM 706 N N . ILE A 1 88 ? 2.018 -7.019 0.114 1.00 93.50 88 ILE A N 1
ATOM 707 C CA . ILE A 1 88 ? 2.717 -7.721 1.195 1.00 93.50 88 ILE A CA 1
ATOM 708 C C . ILE A 1 88 ? 1.906 -7.671 2.497 1.00 93.50 88 ILE A C 1
ATOM 710 O O . ILE A 1 88 ? 1.715 -8.710 3.138 1.00 93.50 88 ILE A O 1
ATOM 714 N N . VAL A 1 89 ? 1.399 -6.490 2.875 1.00 93.06 89 VAL A N 1
ATOM 715 C CA . VAL A 1 89 ? 0.570 -6.321 4.082 1.00 93.06 89 VAL A CA 1
ATOM 716 C C . VAL A 1 89 ? -0.726 -7.123 3.968 1.00 93.06 89 VAL A C 1
ATOM 718 O O . VAL A 1 89 ? -1.084 -7.838 4.904 1.00 93.06 89 VAL A O 1
ATOM 721 N N . ASN A 1 90 ? -1.392 -7.083 2.813 1.00 93.94 90 ASN A N 1
ATOM 722 C CA . ASN A 1 90 ? -2.596 -7.878 2.567 1.00 93.94 90 ASN A CA 1
ATOM 723 C C . ASN A 1 90 ? -2.312 -9.382 2.676 1.00 93.94 90 ASN A C 1
ATOM 725 O O . ASN A 1 90 ? -3.054 -10.098 3.348 1.00 93.94 90 ASN A O 1
ATOM 729 N N . GLY A 1 91 ? -1.198 -9.856 2.111 1.00 93.88 91 GLY A N 1
ATOM 730 C CA . GLY A 1 91 ? -0.753 -11.242 2.267 1.00 93.88 91 GLY A CA 1
ATOM 731 C C . GLY A 1 91 ? -0.530 -11.627 3.733 1.00 93.88 91 GLY A C 1
ATOM 732 O O . GLY A 1 91 ? -0.941 -12.704 4.164 1.00 93.88 91 GLY A O 1
ATOM 733 N N . TYR A 1 92 ? 0.034 -10.727 4.542 1.00 92.62 92 TYR A N 1
ATOM 734 C CA . TYR A 1 92 ? 0.204 -10.956 5.977 1.00 92.62 92 TYR A CA 1
ATOM 735 C C . TYR A 1 92 ? -1.128 -10.987 6.748 1.00 92.62 92 TYR A C 1
ATOM 737 O O . TYR A 1 92 ? -1.283 -11.793 7.670 1.00 92.62 92 TYR A O 1
ATOM 745 N N . ILE A 1 93 ? -2.106 -10.154 6.373 1.00 92.12 93 ILE A N 1
ATOM 746 C CA . ILE A 1 93 ? -3.463 -10.185 6.944 1.00 92.12 93 ILE A CA 1
ATOM 747 C C . ILE A 1 93 ? -4.131 -11.528 6.635 1.00 92.12 93 ILE A C 1
ATOM 749 O O . ILE A 1 93 ? -4.643 -12.172 7.552 1.00 92.12 93 ILE A O 1
ATOM 753 N N . VAL A 1 94 ? -4.065 -11.989 5.382 1.00 93.94 94 VAL A N 1
ATOM 754 C CA . VAL A 1 94 ? -4.593 -13.300 4.966 1.00 93.94 94 VAL A CA 1
ATOM 755 C C . VAL A 1 94 ? -3.898 -14.428 5.719 1.00 93.94 94 VAL A C 1
ATOM 757 O O . VAL A 1 94 ? -4.560 -15.312 6.257 1.00 93.94 94 VAL A O 1
ATOM 760 N N . HIS A 1 95 ? -2.573 -14.370 5.842 1.00 92.31 95 HIS A N 1
ATOM 761 C CA . HIS A 1 95 ? -1.812 -15.317 6.644 1.00 92.31 95 HIS A CA 1
ATOM 762 C C . HIS A 1 95 ? -2.319 -15.335 8.097 1.00 92.31 95 HIS A C 1
ATOM 764 O O . HIS A 1 95 ? -2.640 -16.392 8.631 1.00 92.31 95 HIS A O 1
ATOM 770 N N . LYS A 1 96 ? -2.468 -14.178 8.751 1.00 91.88 96 LYS A N 1
ATOM 771 C CA . LYS A 1 96 ? -3.040 -14.117 10.106 1.00 91.88 96 LYS A CA 1
ATOM 772 C C . LYS A 1 96 ? -4.455 -14.693 10.176 1.00 91.88 96 LYS A C 1
ATOM 774 O O . LYS A 1 96 ? -4.750 -15.399 11.135 1.00 91.88 96 LYS A O 1
ATOM 779 N N . ALA A 1 97 ? -5.306 -14.408 9.193 1.00 91.69 97 ALA A N 1
ATOM 780 C CA . ALA A 1 97 ? -6.666 -14.935 9.127 1.00 91.69 97 ALA A CA 1
ATOM 781 C C . ALA A 1 97 ? -6.678 -16.466 8.992 1.00 91.69 97 ALA A C 1
ATOM 783 O O . ALA A 1 97 ? -7.415 -17.135 9.707 1.00 91.69 97 ALA A O 1
ATOM 784 N N . TYR A 1 98 ? -5.794 -17.028 8.167 1.00 90.19 98 TYR A N 1
ATOM 785 C CA . TYR A 1 98 ? -5.630 -18.473 8.008 1.00 90.19 98 TYR A CA 1
ATOM 786 C C . TYR A 1 98 ? -5.252 -19.171 9.323 1.00 90.19 98 TYR A C 1
ATOM 788 O O . TYR A 1 98 ? -5.786 -20.227 9.655 1.00 90.19 98 TYR A O 1
ATOM 796 N N . TYR A 1 99 ? -4.358 -18.560 10.104 1.00 90.31 99 TYR A N 1
ATOM 797 C CA . TYR A 1 99 ? -3.920 -19.106 11.389 1.00 90.31 99 TYR A CA 1
ATOM 798 C C . TYR A 1 99 ? -4.890 -18.840 12.550 1.00 90.31 99 TYR A C 1
ATOM 800 O O . TYR A 1 99 ? -4.720 -19.454 13.596 1.00 90.31 99 TYR A O 1
ATOM 808 N N . LYS A 1 100 ? -5.923 -17.994 12.396 1.00 86.31 100 LYS A N 1
ATOM 809 C CA . LYS A 1 100 ? -6.967 -17.838 13.431 1.00 86.31 100 LYS A CA 1
ATOM 810 C C . LYS A 1 100 ? -7.759 -19.129 13.660 1.00 86.31 100 LYS A C 1
ATOM 812 O O . LYS A 1 100 ? -8.162 -19.390 14.784 1.00 86.31 100 LYS A O 1
ATOM 817 N N . ASN A 1 101 ? -7.939 -19.932 12.612 1.00 83.44 101 ASN A N 1
ATOM 818 C CA . ASN A 1 101 ? -8.730 -21.166 12.654 1.00 83.44 101 ASN A CA 1
ATOM 819 C C . ASN A 1 101 ? -7.864 -22.423 12.852 1.00 83.44 101 ASN A C 1
ATOM 821 O O . ASN A 1 101 ? -8.368 -23.541 12.776 1.00 83.44 101 ASN A O 1
ATOM 825 N N . LYS A 1 102 ? -6.553 -22.262 13.074 1.00 84.94 102 LYS A N 1
ATOM 826 C CA . LYS A 1 102 ? -5.612 -23.362 13.312 1.00 84.94 102 LYS A CA 1
ATOM 827 C C . LYS A 1 102 ? -5.052 -23.296 14.728 1.00 84.94 102 LYS A C 1
ATOM 829 O O . LYS A 1 102 ? -4.892 -22.227 15.298 1.00 84.94 102 LYS A O 1
ATOM 834 N N . THR A 1 103 ? -4.664 -24.450 15.264 1.00 79.50 103 THR A N 1
ATOM 835 C CA . THR A 1 103 ? -4.006 -24.571 16.579 1.00 79.50 103 THR A CA 1
ATOM 836 C C . THR A 1 103 ? -2.582 -24.001 16.598 1.00 79.50 103 THR A C 1
ATOM 838 O O . THR A 1 103 ? -2.039 -23.682 17.653 1.00 79.50 103 THR A O 1
ATOM 841 N N . THR A 1 104 ? -1.957 -23.842 15.431 1.00 84.06 104 THR A N 1
ATOM 842 C CA . THR A 1 104 ? -0.606 -23.285 15.286 1.00 84.06 104 THR A CA 1
ATOM 843 C C . THR A 1 104 ? -0.592 -21.759 15.369 1.00 84.06 104 THR A C 1
ATOM 845 O O . THR A 1 104 ? -1.401 -21.090 14.732 1.00 84.06 104 THR A O 1
ATOM 848 N N . ARG A 1 105 ? 0.393 -21.192 16.077 1.00 86.31 105 ARG A N 1
ATOM 849 C CA . ARG A 1 105 ? 0.554 -19.735 16.201 1.00 86.31 105 ARG A CA 1
ATOM 850 C C . ARG A 1 105 ? 0.996 -19.090 14.875 1.00 86.31 105 ARG A C 1
ATOM 852 O O . ARG A 1 105 ? 1.899 -19.621 14.223 1.00 86.31 105 ARG A O 1
ATOM 859 N N . PRO A 1 106 ? 0.448 -17.917 14.502 1.00 89.50 106 PRO A N 1
ATOM 860 C CA . PRO A 1 106 ? 0.908 -17.182 13.331 1.00 89.50 106 PRO A CA 1
ATOM 861 C C . PRO A 1 106 ? 2.344 -16.677 13.515 1.00 89.50 106 PRO A C 1
ATOM 863 O O . PRO A 1 106 ? 2.752 -16.251 14.598 1.00 89.50 106 PRO A O 1
ATOM 866 N N . LEU A 1 107 ? 3.100 -16.663 12.419 1.00 89.69 107 LEU A N 1
ATOM 867 C CA . LEU A 1 107 ? 4.379 -15.962 12.316 1.00 89.69 107 LEU A CA 1
ATOM 868 C C . LEU A 1 107 ? 4.227 -14.474 12.683 1.00 89.69 107 LEU A C 1
ATOM 870 O O . LEU A 1 107 ? 3.259 -13.818 12.296 1.00 89.69 107 LEU A O 1
ATOM 874 N N . SER A 1 108 ? 5.219 -13.931 13.395 1.00 91.06 108 SER A N 1
ATOM 875 C CA . SER A 1 108 ? 5.325 -12.484 13.605 1.00 91.06 108 SER A CA 1
ATOM 876 C C . SER A 1 108 ? 5.633 -11.770 12.287 1.00 91.06 108 SER A C 1
ATOM 878 O O . SER A 1 108 ? 6.203 -12.370 11.375 1.00 91.06 108 SER A O 1
ATOM 880 N N . HIS A 1 109 ? 5.319 -10.473 12.201 1.00 89.62 109 HIS A N 1
ATOM 881 C CA . HIS A 1 109 ? 5.480 -9.693 10.967 1.00 89.62 109 HIS A CA 1
ATOM 882 C C . HIS A 1 109 ? 6.908 -9.787 10.406 1.00 89.62 109 HIS A C 1
ATOM 884 O O . HIS A 1 109 ? 7.103 -10.059 9.229 1.00 89.62 109 HIS A O 1
ATOM 890 N N . VAL A 1 110 ? 7.918 -9.694 11.276 1.00 90.25 110 VAL A N 1
ATOM 891 C CA . VAL A 1 110 ? 9.335 -9.809 10.893 1.00 90.25 110 VAL A CA 1
ATOM 892 C C . VAL A 1 110 ? 9.670 -11.187 10.324 1.00 90.25 110 VAL A C 1
ATOM 894 O O . VAL A 1 110 ? 10.370 -11.296 9.320 1.00 90.25 110 VAL A O 1
ATOM 897 N N . LYS A 1 111 ? 9.182 -12.256 10.969 1.00 92.50 111 LYS A N 1
ATOM 898 C CA . LYS A 1 111 ? 9.429 -13.632 10.519 1.00 92.50 111 LYS A CA 1
ATOM 899 C C . LYS A 1 111 ? 8.724 -13.905 9.191 1.00 92.50 111 LYS A C 1
ATOM 901 O O . LYS A 1 111 ? 9.313 -14.547 8.328 1.00 92.50 111 LYS A O 1
ATOM 906 N N . TYR A 1 112 ? 7.512 -13.377 9.016 1.00 92.94 112 TYR A N 1
ATOM 907 C CA . TYR A 1 112 ? 6.783 -13.423 7.751 1.00 92.94 112 TYR A CA 1
ATOM 908 C C . TYR A 1 112 ? 7.565 -12.722 6.632 1.00 92.94 112 TYR A C 1
ATOM 910 O O . TYR A 1 112 ? 7.826 -13.344 5.609 1.00 92.94 112 TYR A O 1
ATOM 918 N N . MET A 1 113 ? 8.038 -11.491 6.861 1.00 91.81 113 MET A N 1
ATOM 919 C CA . MET A 1 113 ? 8.833 -10.740 5.880 1.00 91.81 113 MET A CA 1
ATOM 920 C C . MET A 1 113 ? 10.119 -11.470 5.479 1.00 91.81 113 MET A C 1
ATOM 922 O O . MET A 1 113 ? 10.419 -11.579 4.293 1.00 91.81 113 MET A O 1
ATOM 926 N N . LYS A 1 114 ? 10.864 -12.016 6.451 1.00 92.94 114 LYS A N 1
ATOM 927 C CA . LYS A 1 114 ? 12.075 -12.805 6.171 1.00 92.94 114 LYS A CA 1
ATOM 928 C C . LYS A 1 114 ? 11.762 -14.052 5.346 1.00 92.94 114 LYS A C 1
ATOM 930 O O . LYS A 1 114 ? 12.464 -14.331 4.382 1.00 92.94 114 LYS A O 1
ATOM 935 N N . LYS A 1 115 ? 10.708 -14.789 5.710 1.00 94.12 115 LYS A N 1
ATOM 936 C CA . LYS A 1 115 ? 10.296 -15.996 4.986 1.00 94.12 115 LYS A CA 1
ATOM 937 C C . LYS A 1 115 ? 9.874 -15.666 3.555 1.00 94.12 115 LYS A C 1
ATOM 939 O O . LYS A 1 115 ? 10.346 -16.323 2.635 1.00 94.12 115 LYS A O 1
ATOM 944 N N . LEU A 1 116 ? 9.062 -14.624 3.379 1.00 93.75 116 LEU A N 1
ATOM 945 C CA . LEU A 1 116 ? 8.632 -14.145 2.068 1.00 93.75 116 LEU A CA 1
ATOM 946 C C . LEU A 1 116 ? 9.833 -13.751 1.202 1.00 93.75 116 LEU A C 1
ATOM 948 O O . LEU A 1 116 ? 9.921 -14.171 0.056 1.00 93.75 116 LEU A O 1
ATOM 952 N N . HIS A 1 117 ? 10.784 -12.997 1.758 1.00 92.25 117 HIS A N 1
ATOM 953 C CA . HIS A 1 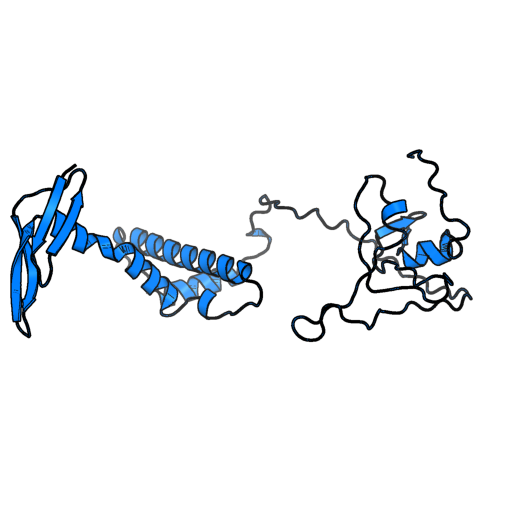117 ? 12.004 -12.616 1.048 1.00 92.25 117 HIS A CA 1
ATOM 954 C C . HIS A 1 117 ? 12.803 -13.837 0.574 1.00 92.25 117 HIS A C 1
ATOM 956 O O . HIS A 1 117 ? 13.132 -13.924 -0.604 1.00 92.25 117 HIS A O 1
ATOM 962 N N . MET A 1 118 ? 13.049 -14.808 1.461 1.00 94.62 118 MET A N 1
ATOM 963 C CA . MET A 1 118 ? 13.763 -16.039 1.103 1.00 94.62 118 MET A CA 1
ATOM 964 C C . MET A 1 118 ? 13.038 -16.831 0.011 1.00 94.62 118 MET A C 1
ATOM 966 O O . MET A 1 118 ? 13.683 -17.324 -0.907 1.00 94.62 118 MET A O 1
ATOM 970 N N . GLN A 1 119 ? 11.707 -16.927 0.088 1.00 93.25 119 GLN A N 1
ATOM 971 C CA . GLN A 1 119 ? 10.899 -17.603 -0.929 1.00 93.25 119 GLN A CA 1
ATOM 972 C C . GLN A 1 119 ? 10.997 -16.901 -2.284 1.00 93.25 119 GLN A C 1
ATOM 974 O O . GLN A 1 119 ? 11.224 -17.567 -3.284 1.00 93.25 119 GLN A O 1
ATOM 979 N N . LEU A 1 120 ? 10.896 -15.569 -2.316 1.00 91.44 120 LEU A N 1
ATOM 980 C CA . LEU A 1 120 ? 11.020 -14.792 -3.551 1.00 91.44 120 LEU A CA 1
ATOM 981 C C . LEU A 1 120 ? 12.423 -14.889 -4.167 1.00 91.44 120 LEU A C 1
ATOM 983 O O . LEU A 1 120 ? 12.547 -14.920 -5.386 1.00 91.44 120 LEU A O 1
ATOM 987 N N . CYS A 1 121 ? 13.473 -14.957 -3.346 1.00 92.00 121 CYS A N 1
ATO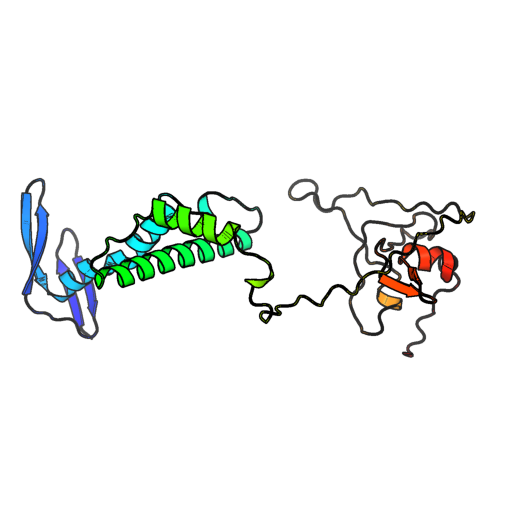M 988 C CA . CYS A 1 121 ? 14.848 -15.143 -3.816 1.00 92.00 121 CYS A CA 1
ATOM 989 C C . CYS A 1 121 ? 15.133 -16.560 -4.332 1.00 92.00 121 CYS A C 1
ATOM 991 O O . CYS A 1 121 ? 16.054 -16.730 -5.124 1.00 92.00 121 CYS A O 1
ATOM 993 N N . ALA A 1 122 ? 14.378 -17.560 -3.875 1.00 92.81 122 ALA A N 1
ATOM 994 C CA . ALA A 1 122 ? 14.525 -18.949 -4.301 1.00 92.81 122 ALA A CA 1
ATOM 995 C C . ALA A 1 122 ? 13.732 -19.289 -5.576 1.00 92.81 122 ALA A C 1
ATOM 997 O O . ALA A 1 122 ? 13.896 -20.391 -6.092 1.00 92.81 122 ALA A O 1
ATOM 998 N N . LEU A 1 123 ? 12.889 -18.374 -6.074 1.00 89.19 123 LEU A N 1
ATOM 999 C CA . LEU A 1 123 ? 12.102 -18.588 -7.290 1.00 89.19 123 LEU A CA 1
ATOM 1000 C C . LEU A 1 123 ? 13.008 -18.782 -8.509 1.00 89.19 123 LEU A C 1
ATOM 1002 O O . LEU A 1 123 ? 13.925 -17.994 -8.758 1.00 89.19 123 LEU A O 1
ATOM 1006 N N . GLN A 1 124 ? 12.701 -19.805 -9.297 1.00 85.81 124 GLN A N 1
ATOM 1007 C CA . GLN A 1 124 ? 13.344 -20.091 -10.571 1.00 85.81 124 GLN A CA 1
ATOM 1008 C C . GLN A 1 124 ? 12.466 -19.629 -11.739 1.00 85.81 124 GLN A C 1
ATOM 1010 O O . GLN A 1 124 ? 11.285 -19.330 -11.578 1.00 85.81 124 GLN A O 1
ATOM 1015 N N . ALA A 1 125 ? 13.039 -19.579 -12.946 1.00 80.75 125 ALA A N 1
ATOM 1016 C CA . ALA A 1 125 ? 12.293 -19.203 -14.151 1.00 80.75 125 ALA A CA 1
ATOM 1017 C C . ALA A 1 125 ? 11.079 -20.121 -14.396 1.00 80.75 125 ALA A C 1
ATOM 1019 O O . ALA A 1 125 ? 10.036 -19.639 -14.816 1.00 80.75 125 ALA A O 1
ATOM 1020 N N . VAL A 1 126 ? 11.193 -21.406 -14.041 1.00 81.69 126 VAL A N 1
ATOM 1021 C CA . VAL A 1 126 ? 10.108 -22.398 -14.144 1.00 81.69 126 VAL A CA 1
ATOM 1022 C C . VAL A 1 126 ? 8.931 -22.126 -13.202 1.00 81.69 126 VAL A C 1
ATOM 1024 O O . VAL A 1 126 ? 7.823 -22.577 -13.468 1.00 81.69 126 VAL A O 1
ATOM 1027 N N . ASP A 1 127 ? 9.152 -21.373 -12.120 1.00 79.00 127 ASP A N 1
ATOM 1028 C CA . ASP A 1 127 ? 8.103 -20.991 -11.169 1.00 79.00 127 ASP A CA 1
ATOM 1029 C C . ASP A 1 127 ? 7.351 -19.729 -11.621 1.00 79.00 127 ASP A C 1
ATOM 1031 O O . ASP A 1 127 ? 6.328 -19.356 -11.038 1.00 79.00 127 ASP A O 1
ATOM 1035 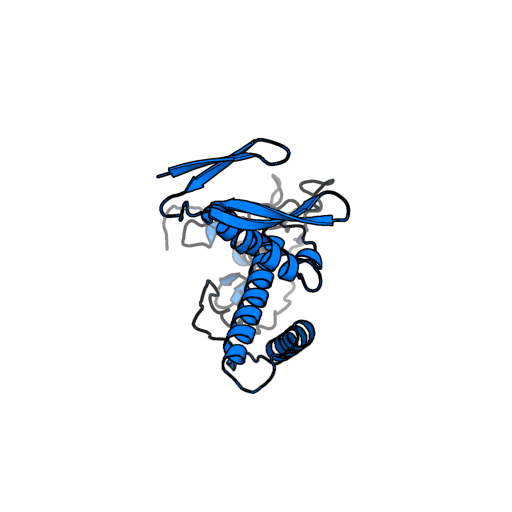N N . MET A 1 128 ? 7.865 -19.027 -12.638 1.00 76.56 128 MET A N 1
ATOM 1036 C CA . MET A 1 128 ? 7.223 -17.840 -13.185 1.00 76.56 128 MET A CA 1
ATOM 1037 C C . MET A 1 128 ? 6.202 -18.253 -14.243 1.00 76.56 128 MET A C 1
ATOM 1039 O O . MET A 1 128 ? 6.540 -18.838 -15.264 1.00 76.56 128 MET A O 1
ATOM 1043 N N . TYR A 1 129 ? 4.933 -17.921 -14.006 1.00 68.19 129 TYR A N 1
ATOM 1044 C CA . TYR A 1 129 ? 3.856 -18.172 -14.961 1.00 68.19 129 TYR A CA 1
ATOM 1045 C C . TYR A 1 129 ? 4.087 -17.376 -16.259 1.00 68.19 129 TYR A C 1
ATOM 1047 O O . TYR A 1 129 ? 3.893 -16.158 -16.300 1.00 68.19 129 TYR A O 1
ATOM 1055 N N . GLU A 1 130 ? 4.506 -18.067 -17.321 1.00 61.78 130 GLU A N 1
ATOM 1056 C CA . GLU A 1 130 ? 4.913 -17.472 -18.605 1.00 61.78 130 GLU A CA 1
ATOM 1057 C C . GLU A 1 130 ? 3.757 -16.856 -19.411 1.00 61.78 130 GLU A C 1
ATOM 1059 O O . GLU A 1 130 ? 3.992 -16.093 -20.349 1.00 61.78 130 GLU A O 1
ATOM 1064 N N . SER A 1 131 ? 2.494 -17.112 -19.057 1.00 58.44 131 SER A N 1
ATOM 1065 C CA . SER A 1 131 ? 1.361 -16.632 -19.865 1.00 58.44 131 SER A CA 1
ATOM 1066 C C . SER A 1 131 ? 1.017 -15.153 -19.654 1.00 58.44 131 SER A C 1
ATOM 1068 O O . SER A 1 131 ? 0.088 -14.649 -20.282 1.00 58.44 131 SER A O 1
ATOM 1070 N N . ASN A 1 132 ? 1.750 -14.423 -18.805 1.00 52.78 132 ASN A N 1
ATOM 1071 C CA . ASN A 1 132 ? 1.576 -12.977 -18.657 1.00 52.78 132 ASN A CA 1
ATOM 1072 C C . ASN A 1 132 ? 2.429 -12.222 -19.693 1.00 52.78 132 ASN A C 1
ATOM 1074 O O . ASN A 1 132 ? 3.355 -11.481 -19.363 1.00 52.78 132 ASN A O 1
ATOM 1078 N N . THR A 1 133 ? 2.119 -12.424 -20.976 1.00 50.16 133 THR A N 1
ATOM 1079 C CA . THR A 1 133 ? 2.803 -11.808 -22.122 1.00 50.16 133 THR A CA 1
ATOM 1080 C C . THR A 1 133 ? 2.407 -10.333 -22.285 1.00 50.16 133 THR A C 1
ATOM 1082 O O . THR A 1 133 ? 1.897 -9.905 -23.318 1.00 50.16 133 THR A O 1
ATOM 1085 N N . PHE A 1 134 ? 2.646 -9.499 -21.271 1.00 41.69 134 PHE A N 1
ATOM 1086 C CA . PHE A 1 134 ? 2.571 -8.047 -21.438 1.00 41.69 134 PHE A CA 1
ATOM 1087 C C . PHE A 1 134 ? 3.821 -7.551 -22.182 1.00 41.69 134 PHE A C 1
ATOM 1089 O O . PHE A 1 134 ? 4.786 -7.071 -21.594 1.00 41.69 134 PHE A O 1
ATOM 1096 N N . GLY A 1 135 ? 3.795 -7.655 -23.513 1.00 51.59 135 GLY A N 1
ATOM 1097 C CA . GLY A 1 135 ? 4.650 -6.868 -24.409 1.00 51.59 135 GLY A CA 1
ATOM 1098 C C . GLY A 1 135 ? 6.095 -7.337 -24.618 1.00 51.59 135 GLY A C 1
ATOM 1099 O O . GLY A 1 135 ? 6.830 -6.666 -25.346 1.00 51.59 135 GLY A O 1
ATOM 1100 N N . THR A 1 136 ? 6.529 -8.469 -24.063 1.00 42.72 136 THR A N 1
ATOM 1101 C CA . THR A 1 136 ? 7.796 -9.098 -24.466 1.00 42.72 136 THR A CA 1
ATOM 1102 C C . THR A 1 136 ? 7.595 -9.883 -25.754 1.00 42.72 136 THR A C 1
ATOM 1104 O O . THR A 1 136 ? 7.257 -11.059 -25.748 1.00 42.72 136 THR A O 1
ATOM 1107 N N . ARG A 1 137 ? 7.818 -9.210 -26.884 1.00 49.75 137 ARG A N 1
ATOM 1108 C CA . ARG A 1 137 ? 8.171 -9.890 -28.132 1.00 49.75 137 ARG A CA 1
ATOM 1109 C C . ARG A 1 137 ? 9.476 -10.646 -27.855 1.00 49.75 137 ARG A C 1
ATOM 1111 O O . ARG A 1 137 ? 10.435 -10.010 -27.411 1.00 49.75 137 ARG A O 1
ATOM 1118 N N . GLU A 1 138 ? 9.496 -11.962 -28.050 1.00 46.34 138 GLU A N 1
ATOM 1119 C CA . GLU A 1 138 ? 10.709 -12.766 -27.875 1.00 46.34 138 GLU A CA 1
ATOM 1120 C C . GLU A 1 138 ? 11.880 -12.134 -28.652 1.00 46.34 138 GLU A C 1
ATOM 1122 O O . GLU A 1 138 ? 11.703 -11.731 -29.811 1.00 46.34 138 GLU A O 1
ATOM 1127 N N . PRO A 1 139 ? 13.074 -11.991 -28.048 1.00 46.12 139 PRO A N 1
ATOM 1128 C CA . PRO A 1 139 ? 14.255 -11.615 -28.799 1.00 46.12 139 PRO A CA 1
ATOM 1129 C C . PRO A 1 139 ? 14.563 -12.753 -29.770 1.00 46.12 139 PRO A C 1
ATOM 1131 O O . PRO A 1 139 ? 14.974 -13.833 -29.355 1.00 46.12 139 PRO A O 1
ATOM 1134 N N . ILE A 1 140 ? 14.380 -12.499 -31.066 1.00 46.16 140 ILE A N 1
ATOM 1135 C CA . ILE A 1 140 ? 14.902 -13.367 -32.124 1.00 46.16 140 ILE A CA 1
ATOM 1136 C C . ILE A 1 140 ? 16.393 -13.595 -31.814 1.00 46.16 140 ILE A C 1
ATOM 1138 O O . ILE A 1 140 ? 17.110 -12.603 -31.617 1.00 46.16 140 ILE A O 1
ATOM 1142 N N . PRO A 1 141 ? 16.875 -14.848 -31.730 1.00 40.44 141 PRO A N 1
ATOM 1143 C CA . PRO A 1 141 ? 18.276 -15.112 -31.447 1.00 40.44 141 PRO A CA 1
ATOM 1144 C C . PRO A 1 141 ? 19.124 -14.472 -32.546 1.00 40.44 141 PRO A C 1
ATOM 1146 O O . PRO A 1 141 ? 19.062 -14.856 -33.712 1.00 40.44 141 PRO A O 1
ATOM 1149 N N . ALA A 1 142 ? 19.894 -13.447 -32.176 1.00 43.00 142 ALA A N 1
ATOM 1150 C CA . ALA A 1 142 ? 20.850 -12.835 -33.080 1.00 43.00 142 ALA A CA 1
ATOM 1151 C C . ALA A 1 142 ? 21.897 -13.900 -33.445 1.00 43.00 142 ALA A C 1
ATOM 1153 O O . ALA A 1 142 ? 22.539 -14.437 -32.532 1.00 43.00 142 ALA A O 1
ATOM 1154 N N . PRO A 1 143 ? 22.101 -14.224 -34.734 1.00 41.53 143 PRO A N 1
ATOM 1155 C CA . PRO A 1 143 ? 23.210 -15.077 -35.107 1.00 41.53 143 PRO A CA 1
ATOM 1156 C C . PRO A 1 143 ? 24.501 -14.395 -34.652 1.00 41.53 143 PRO A C 1
ATOM 1158 O O . PRO A 1 143 ? 24.709 -13.201 -34.885 1.00 41.53 143 PRO A O 1
ATOM 1161 N N . ARG A 1 144 ? 25.360 -15.159 -33.966 1.00 46.88 144 ARG A N 1
ATOM 1162 C CA . ARG A 1 144 ? 26.735 -14.772 -33.630 1.00 46.88 144 ARG A CA 1
ATOM 1163 C C . ARG A 1 144 ? 27.541 -14.687 -34.929 1.00 46.88 144 ARG A C 1
ATOM 1165 O O . ARG A 1 144 ? 28.335 -15.565 -35.239 1.00 46.88 144 ARG A O 1
ATOM 1172 N N . GLY A 1 145 ? 27.287 -13.649 -35.715 1.00 39.78 145 GLY A N 1
ATOM 1173 C CA . GLY A 1 145 ? 28.101 -13.287 -36.861 1.00 39.78 145 GLY A CA 1
ATOM 1174 C C . GLY A 1 145 ? 29.353 -12.596 -36.352 1.00 39.78 145 GLY A C 1
ATOM 1175 O O . GLY A 1 145 ? 29.286 -11.477 -35.843 1.00 39.78 145 GLY A O 1
ATOM 1176 N N . VAL A 1 146 ? 30.488 -13.280 -36.457 1.00 43.22 146 VAL A N 1
ATOM 1177 C CA . VAL A 1 146 ? 31.812 -12.667 -36.356 1.00 43.22 146 VAL A CA 1
ATOM 1178 C C . VAL A 1 146 ? 31.846 -11.527 -37.371 1.00 43.22 146 VAL A C 1
ATOM 1180 O O . VAL A 1 146 ? 31.698 -11.763 -38.566 1.00 43.22 146 VAL A O 1
ATOM 1183 N N . VAL A 1 147 ? 31.961 -10.290 -36.889 1.00 41.09 147 VAL A N 1
ATOM 1184 C CA . VAL A 1 147 ? 32.064 -9.100 -37.738 1.00 41.09 147 VAL A CA 1
ATOM 1185 C C . VAL A 1 147 ? 33.399 -9.184 -38.483 1.00 41.09 147 VAL A C 1
ATOM 1187 O O . VAL A 1 147 ? 34.438 -9.140 -37.822 1.00 41.09 147 VAL A O 1
ATOM 1190 N N . PRO A 1 148 ? 33.427 -9.286 -39.824 1.00 38.59 148 PRO A N 1
ATOM 1191 C CA . PRO A 1 148 ? 34.667 -9.136 -40.562 1.00 38.59 148 PRO A CA 1
ATOM 1192 C C . PRO A 1 148 ? 35.024 -7.650 -40.541 1.00 38.59 148 PRO A C 1
ATOM 1194 O O . PRO A 1 148 ? 34.319 -6.810 -41.109 1.00 38.59 148 PRO A O 1
ATOM 1197 N N . THR A 1 149 ? 36.108 -7.311 -39.850 1.00 40.31 149 THR A N 1
ATOM 1198 C CA . THR A 1 149 ? 36.717 -5.981 -39.902 1.00 40.31 149 THR A CA 1
ATOM 1199 C C . THR A 1 149 ? 37.445 -5.842 -41.238 1.00 40.31 149 THR A C 1
ATOM 1201 O O . THR A 1 149 ? 38.658 -5.996 -41.307 1.00 40.31 149 THR A O 1
ATOM 1204 N N . VAL A 1 150 ? 36.702 -5.596 -42.318 1.00 42.88 150 VAL A N 1
ATOM 1205 C CA . VAL A 1 150 ? 37.284 -5.181 -43.601 1.00 42.88 150 VAL A CA 1
ATOM 1206 C C . VAL A 1 150 ? 37.344 -3.656 -43.600 1.00 42.88 150 VAL A C 1
ATOM 1208 O O . VAL A 1 150 ? 36.325 -2.973 -43.464 1.00 42.88 150 VAL A O 1
ATOM 1211 N N . GLN A 1 151 ? 38.570 -3.141 -43.624 1.00 43.09 151 GLN A N 1
ATOM 1212 C CA . GLN A 1 151 ? 38.903 -1.722 -43.634 1.00 43.09 151 GLN A CA 1
ATOM 1213 C C . GLN A 1 151 ? 38.732 -1.171 -45.057 1.00 43.09 151 GLN A C 1
ATOM 1215 O O . GLN A 1 151 ? 39.637 -1.310 -45.869 1.00 43.09 151 GLN A O 1
ATOM 1220 N N . ASP A 1 152 ? 37.604 -0.514 -45.339 1.00 40.09 152 ASP A N 1
ATOM 1221 C CA . ASP A 1 152 ? 37.409 0.255 -46.579 1.00 40.09 152 ASP A CA 1
ATOM 1222 C C . ASP A 1 152 ? 37.470 1.770 -46.312 1.00 40.09 152 ASP A C 1
ATOM 1224 O O . ASP A 1 152 ? 36.509 2.405 -45.877 1.00 40.09 152 ASP A O 1
ATOM 1228 N N . THR A 1 153 ? 38.685 2.303 -46.471 1.00 43.69 153 THR A N 1
ATOM 1229 C CA . THR A 1 153 ? 39.123 3.480 -47.266 1.00 43.69 153 THR A CA 1
ATOM 1230 C C . THR A 1 153 ? 38.224 4.709 -47.514 1.00 43.69 153 THR A C 1
ATOM 1232 O O . THR A 1 153 ? 38.549 5.524 -48.375 1.00 43.69 153 THR A O 1
ATOM 1235 N N . THR A 1 154 ? 37.191 4.984 -46.717 1.00 49.62 154 THR A N 1
ATOM 1236 C CA . THR A 1 154 ? 36.613 6.344 -46.644 1.00 49.62 154 THR A CA 1
ATOM 1237 C C . THR A 1 154 ? 36.673 6.866 -45.214 1.00 49.62 154 THR A C 1
ATOM 1239 O O . THR A 1 154 ? 36.246 6.200 -44.275 1.00 49.62 154 THR A O 1
ATOM 1242 N N . ALA A 1 155 ? 37.258 8.054 -45.032 1.00 65.94 155 ALA A N 1
ATOM 1243 C CA . ALA A 1 155 ? 37.649 8.637 -43.743 1.00 65.94 155 ALA A CA 1
ATOM 1244 C C . ALA A 1 155 ? 36.475 9.067 -42.833 1.00 65.94 155 ALA A C 1
ATOM 1246 O O . ALA A 1 155 ? 36.658 9.875 -41.927 1.00 65.94 155 ALA A O 1
ATOM 1247 N N . HIS A 1 156 ? 35.281 8.507 -43.030 1.00 74.88 156 HIS A N 1
ATOM 1248 C CA . HIS A 1 156 ? 34.080 8.874 -42.299 1.00 74.88 156 HIS A CA 1
ATOM 1249 C C . HIS A 1 156 ? 34.117 8.370 -40.864 1.00 74.88 156 HIS A C 1
ATOM 1251 O O . HIS A 1 156 ? 34.000 7.177 -40.580 1.00 74.88 156 HIS A O 1
ATOM 1257 N N . THR A 1 157 ? 34.240 9.312 -39.928 1.00 79.25 157 THR A N 1
ATOM 1258 C CA . THR A 1 157 ? 34.264 8.996 -38.499 1.00 79.25 157 THR A CA 1
ATOM 1259 C C . THR A 1 157 ? 32.917 9.277 -37.845 1.00 79.25 157 THR A C 1
ATOM 1261 O O . THR A 1 157 ? 32.409 10.402 -37.848 1.00 79.25 157 THR A O 1
ATOM 1264 N N . MET A 1 158 ? 32.344 8.260 -37.200 1.00 79.75 158 MET A N 1
ATOM 1265 C CA . MET A 1 158 ? 31.125 8.422 -36.410 1.00 79.75 158 MET A CA 1
ATOM 1266 C C . MET A 1 158 ? 31.406 9.254 -35.153 1.00 79.75 158 MET A C 1
ATOM 1268 O O . MET A 1 158 ? 32.155 8.829 -34.273 1.00 79.75 158 MET A O 1
ATOM 1272 N N . ARG A 1 159 ? 30.741 10.407 -35.008 1.00 83.94 159 ARG A N 1
ATOM 1273 C CA . ARG A 1 159 ? 30.867 11.265 -33.816 1.00 83.94 159 ARG A CA 1
ATOM 1274 C C . ARG A 1 159 ? 29.610 11.229 -32.956 1.00 83.94 159 ARG A C 1
ATOM 1276 O O . ARG A 1 159 ? 28.486 11.187 -33.457 1.00 83.94 159 ARG A O 1
ATOM 1283 N N . GLN A 1 160 ? 29.789 11.242 -31.634 1.00 84.38 160 GLN A N 1
ATOM 1284 C CA . GLN A 1 160 ? 28.683 11.378 -30.685 1.00 84.38 160 GLN A CA 1
ATOM 1285 C C . GLN A 1 160 ? 28.463 12.857 -30.376 1.00 84.38 160 GLN A C 1
ATOM 1287 O O . GLN A 1 160 ? 29.400 13.560 -30.018 1.00 84.38 160 GLN A O 1
ATOM 1292 N N . ILE A 1 161 ? 27.221 13.330 -30.447 1.00 81.62 161 ILE A N 1
ATOM 1293 C CA . ILE A 1 161 ? 26.919 14.722 -30.110 1.00 81.62 161 ILE A CA 1
ATOM 1294 C C . ILE A 1 161 ? 27.234 15.019 -28.636 1.00 81.62 161 ILE A C 1
ATOM 1296 O O . ILE A 1 161 ? 26.843 14.280 -27.721 1.00 81.62 161 ILE A O 1
ATOM 1300 N N . GLU A 1 162 ? 27.959 16.111 -28.406 1.00 77.00 162 GLU A N 1
ATOM 1301 C CA . GLU A 1 162 ? 28.378 16.550 -27.068 1.00 77.00 162 GLU A CA 1
ATOM 1302 C C . GLU A 1 162 ? 27.397 17.533 -26.434 1.00 77.00 162 GLU A C 1
ATOM 1304 O O . GLU A 1 162 ? 27.318 17.630 -25.213 1.00 77.00 162 GLU A O 1
ATOM 1309 N N . ARG A 1 163 ? 26.565 18.189 -27.249 1.00 75.38 163 ARG A N 1
ATOM 1310 C CA . ARG A 1 163 ? 25.579 19.161 -26.775 1.00 75.38 163 ARG A CA 1
ATOM 1311 C C . ARG A 1 163 ? 24.474 18.492 -25.951 1.00 75.38 163 ARG A C 1
ATOM 1313 O O . ARG A 1 163 ? 23.748 17.611 -26.430 1.00 75.38 163 ARG A O 1
ATOM 1320 N N . TRP A 1 164 ? 24.307 18.959 -24.720 1.00 71.81 164 TRP A N 1
ATOM 1321 C CA . TRP A 1 164 ? 23.237 18.555 -23.808 1.00 71.81 164 TRP A CA 1
ATOM 1322 C C . TRP A 1 164 ? 21.969 19.377 -24.065 1.00 71.81 164 TRP A C 1
ATOM 1324 O O . TRP A 1 164 ? 22.047 20.519 -24.509 1.00 71.81 164 TRP A O 1
ATOM 1334 N N . ARG A 1 165 ? 20.789 18.775 -23.859 1.00 63.78 165 ARG A N 1
ATOM 1335 C CA . ARG A 1 165 ? 19.500 19.449 -24.085 1.00 63.78 165 ARG A CA 1
ATOM 1336 C C . ARG A 1 165 ? 19.209 20.473 -22.982 1.00 63.78 165 ARG A C 1
ATOM 1338 O O . ARG A 1 165 ? 18.852 21.589 -23.315 1.00 63.78 165 ARG A O 1
ATOM 1345 N N . ASN A 1 166 ? 19.427 20.097 -21.720 1.00 64.69 166 ASN A N 1
ATOM 1346 C CA . ASN A 1 166 ? 19.312 20.965 -20.547 1.00 64.69 166 ASN A CA 1
ATOM 1347 C C . ASN A 1 166 ? 20.549 20.707 -19.670 1.00 64.69 166 ASN A C 1
ATOM 1349 O O . ASN A 1 166 ? 20.746 19.562 -19.257 1.00 64.69 166 ASN A O 1
ATOM 1353 N N . ALA A 1 167 ? 21.386 21.716 -19.424 1.00 58.09 167 ALA A N 1
ATOM 1354 C CA . ALA A 1 167 ? 22.606 21.555 -18.625 1.00 58.09 167 ALA A CA 1
ATOM 1355 C C . ALA A 1 167 ? 22.290 21.351 -17.129 1.00 58.09 167 ALA A C 1
ATOM 1357 O O . ALA A 1 167 ? 22.926 20.528 -16.478 1.00 58.09 167 ALA A O 1
ATOM 1358 N N . ASP A 1 168 ? 21.237 22.002 -16.626 1.00 57.91 168 ASP A N 1
ATOM 1359 C CA . ASP A 1 168 ? 21.105 22.235 -15.180 1.00 57.91 168 ASP A CA 1
ATOM 1360 C C . ASP A 1 168 ? 20.241 21.210 -14.438 1.00 57.91 168 ASP A C 1
ATOM 1362 O O . ASP A 1 168 ? 20.398 21.003 -13.239 1.00 57.91 168 ASP A O 1
ATOM 1366 N N . THR A 1 169 ? 19.311 20.534 -15.120 1.00 60.56 169 THR A N 1
ATOM 1367 C CA . THR A 1 169 ? 18.317 19.693 -14.424 1.00 60.56 169 THR A CA 1
ATOM 1368 C C . THR A 1 169 ? 18.320 18.233 -14.852 1.00 60.56 169 THR A C 1
ATOM 1370 O O . THR A 1 169 ? 18.047 17.376 -14.016 1.00 60.56 169 THR A O 1
ATOM 1373 N N . GLN A 1 170 ? 18.672 17.875 -16.092 1.00 57.12 170 GLN A N 1
ATOM 1374 C CA . GLN A 1 170 ? 18.830 16.476 -16.527 1.00 57.12 170 GLN A CA 1
ATOM 1375 C C . GLN A 1 170 ? 19.865 16.375 -17.654 1.00 57.12 170 GLN A C 1
ATOM 1377 O O . GLN A 1 170 ? 19.547 16.802 -18.766 1.00 57.12 170 GLN A O 1
ATOM 1382 N N . PRO A 1 171 ? 21.027 15.720 -17.450 1.00 58.28 171 PRO A N 1
ATOM 1383 C CA . PRO A 1 171 ? 21.996 15.515 -18.518 1.00 58.28 171 PRO A CA 1
ATOM 1384 C C . PRO A 1 171 ? 21.441 14.483 -19.509 1.00 58.28 171 PRO A C 1
ATOM 1386 O O . PRO A 1 171 ? 21.690 13.280 -19.434 1.00 58.28 171 PRO A O 1
ATOM 1389 N N . LYS A 1 172 ? 20.628 14.947 -20.460 1.00 62.84 172 LYS A N 1
ATOM 1390 C CA . LYS A 1 172 ? 20.230 14.193 -21.650 1.00 62.84 172 LYS A CA 1
ATOM 1391 C C . LYS A 1 172 ? 20.866 14.849 -22.861 1.00 62.84 172 LYS A C 1
ATOM 1393 O O . LYS A 1 172 ? 20.585 16.006 -23.167 1.00 62.84 172 LYS A O 1
ATOM 1398 N N . ARG A 1 173 ? 21.722 14.098 -23.556 1.00 71.25 173 ARG A N 1
ATOM 1399 C CA . ARG A 1 173 ? 22.330 14.549 -24.813 1.00 71.25 173 ARG A CA 1
ATOM 1400 C C . ARG A 1 173 ? 21.240 14.837 -25.837 1.00 71.25 173 ARG A C 1
ATOM 1402 O O . ARG A 1 173 ? 20.232 14.121 -25.888 1.00 71.25 173 ARG A O 1
ATOM 1409 N N . ARG A 1 174 ? 21.445 15.874 -26.652 1.00 75.81 174 ARG A N 1
ATOM 1410 C CA . ARG A 1 174 ? 20.600 16.139 -27.819 1.00 75.81 174 ARG A CA 1
ATOM 1411 C C . ARG A 1 174 ? 20.606 14.889 -28.710 1.00 75.81 174 ARG A C 1
ATOM 1413 O O . ARG A 1 174 ? 21.580 14.147 -28.753 1.00 75.81 174 ARG A O 1
ATOM 1420 N N . ARG A 1 175 ? 19.488 14.606 -29.370 1.00 82.38 175 ARG A N 1
ATOM 1421 C CA . ARG A 1 175 ? 19.361 13.493 -30.319 1.00 82.38 175 ARG A CA 1
ATOM 1422 C C . ARG A 1 175 ? 18.715 14.024 -31.589 1.00 82.38 175 ARG A C 1
ATOM 1424 O O . ARG A 1 175 ? 17.830 14.873 -31.479 1.00 82.38 175 ARG A O 1
ATOM 1431 N N . GLY A 1 176 ? 19.161 13.538 -32.740 1.00 82.38 176 GLY A N 1
ATOM 1432 C CA . GLY A 1 176 ? 18.577 13.832 -34.048 1.00 82.38 176 GLY A CA 1
ATOM 1433 C C . GLY A 1 176 ? 17.824 12.625 -34.600 1.00 82.38 176 GLY A C 1
ATOM 1434 O O . GLY A 1 176 ? 18.064 11.495 -34.174 1.00 82.38 176 GLY A O 1
ATOM 1435 N N . ALA A 1 177 ? 16.883 12.859 -35.511 1.00 83.62 177 ALA A N 1
ATOM 1436 C CA . ALA A 1 177 ? 16.171 11.793 -36.210 1.00 83.62 177 ALA A CA 1
ATOM 1437 C C . ALA A 1 177 ? 17.127 11.051 -37.154 1.00 83.62 177 ALA A C 1
ATOM 1439 O O . ALA A 1 177 ? 17.866 11.685 -37.901 1.00 83.62 177 ALA A O 1
ATOM 1440 N N . CYS A 1 178 ? 17.132 9.718 -37.111 1.00 85.69 178 CYS A N 1
ATOM 1441 C CA . CYS A 1 178 ? 17.943 8.924 -38.023 1.00 85.69 178 CYS A CA 1
ATOM 1442 C C . CYS A 1 178 ? 17.415 9.052 -39.453 1.00 85.69 178 CYS A C 1
ATOM 1444 O O . CYS A 1 178 ? 16.217 8.882 -39.665 1.00 85.69 178 CYS A O 1
ATOM 1446 N N . LYS A 1 179 ? 18.307 9.299 -40.419 1.00 83.69 179 LYS A N 1
ATOM 1447 C CA . LYS A 1 179 ? 17.929 9.484 -41.829 1.00 83.69 179 LYS A CA 1
ATOM 1448 C C . LYS A 1 179 ? 17.444 8.195 -42.505 1.00 83.69 179 LYS A C 1
ATOM 1450 O O . LYS A 1 179 ? 16.556 8.257 -43.338 1.00 83.69 179 LYS A O 1
ATOM 1455 N N . ILE A 1 180 ? 17.980 7.043 -42.097 1.00 81.94 180 ILE A N 1
ATOM 1456 C CA . ILE A 1 180 ? 17.689 5.740 -42.718 1.00 81.94 180 ILE A CA 1
ATOM 1457 C C . ILE A 1 180 ? 16.433 5.076 -42.170 1.00 81.94 180 ILE A C 1
ATOM 1459 O O . ILE A 1 180 ? 15.710 4.435 -42.921 1.00 81.94 180 ILE A O 1
ATOM 1463 N N . CYS A 1 181 ? 16.151 5.203 -40.868 1.00 80.50 181 CYS A N 1
ATOM 1464 C CA . CYS A 1 181 ? 15.022 4.479 -40.276 1.00 80.50 181 CYS A CA 1
ATOM 1465 C C . CYS A 1 181 ? 13.677 4.754 -40.975 1.00 80.50 181 CYS A C 1
ATOM 1467 O O . CYS A 1 181 ? 12.957 3.791 -41.194 1.00 80.50 181 CYS A O 1
ATOM 1469 N N . PRO A 1 182 ? 13.328 5.997 -41.356 1.00 78.31 182 PRO A N 1
ATOM 1470 C CA . PRO A 1 182 ? 12.108 6.258 -42.123 1.00 78.31 182 PRO A CA 1
ATOM 1471 C C . PRO A 1 182 ? 12.053 5.549 -43.475 1.00 78.31 182 PRO A C 1
ATOM 1473 O O . PRO A 1 182 ? 10.973 5.196 -43.914 1.00 78.31 182 PRO A O 1
ATOM 1476 N N . MET A 1 183 ? 13.204 5.351 -44.120 1.00 76.88 183 MET A N 1
ATOM 1477 C CA . MET A 1 183 ? 13.297 4.813 -45.479 1.00 76.88 183 MET A CA 1
ATOM 1478 C C . MET A 1 183 ? 13.286 3.280 -45.517 1.00 76.88 183 MET A C 1
ATOM 1480 O O . MET A 1 183 ? 12.924 2.699 -46.529 1.00 76.88 183 MET A O 1
ATOM 1484 N N . LEU A 1 184 ? 13.691 2.616 -44.429 1.00 73.25 184 LEU A N 1
ATOM 1485 C CA . LEU A 1 184 ? 13.723 1.147 -44.336 1.00 73.25 184 LEU A CA 1
ATOM 1486 C C . LEU A 1 184 ? 12.524 0.549 -43.588 1.00 73.25 184 LEU A C 1
ATOM 1488 O O . LEU A 1 184 ? 12.451 -0.665 -43.403 1.00 73.25 184 LEU A O 1
ATOM 1492 N N . HIS A 1 185 ? 11.601 1.377 -43.102 1.00 71.25 185 HIS A N 1
ATOM 1493 C CA . HIS A 1 185 ? 10.381 0.894 -42.467 1.00 71.25 185 HIS A CA 1
ATOM 1494 C C . HIS A 1 185 ? 9.238 0.843 -43.487 1.00 71.25 185 HIS A C 1
ATOM 1496 O O . HIS A 1 185 ? 8.823 1.876 -43.993 1.00 71.25 185 HIS A O 1
ATOM 1502 N N . ALA A 1 186 ? 8.685 -0.353 -43.714 1.00 58.69 186 ALA A N 1
ATOM 1503 C CA . ALA A 1 186 ? 7.511 -0.570 -44.569 1.00 58.69 186 ALA A CA 1
ATOM 1504 C C . ALA A 1 186 ? 6.201 0.014 -43.990 1.00 58.69 186 ALA A C 1
ATOM 1506 O O . ALA A 1 186 ? 5.236 0.234 -44.711 1.00 58.69 186 ALA A O 1
ATOM 1507 N N . GLU A 1 187 ? 6.158 0.295 -42.683 1.00 55.62 187 GLU A N 1
ATOM 1508 C CA . GLU A 1 187 ? 5.024 0.938 -42.011 1.00 55.62 187 GLU A CA 1
ATOM 1509 C C . GLU A 1 187 ? 5.447 2.326 -41.518 1.00 55.62 187 GLU A C 1
ATOM 1511 O O . GLU A 1 187 ? 6.495 2.434 -40.879 1.00 55.62 187 GLU A O 1
ATOM 1516 N N . TYR A 1 188 ? 4.622 3.357 -41.757 1.00 50.94 188 TYR A N 1
ATOM 1517 C CA . TYR A 1 188 ? 4.794 4.773 -41.369 1.00 50.94 188 TYR A CA 1
ATOM 1518 C C . TYR A 1 188 ? 5.067 4.985 -39.860 1.00 50.94 188 TYR A C 1
ATOM 1520 O O . TYR A 1 188 ? 4.252 5.516 -39.102 1.00 50.94 188 TYR A O 1
ATOM 1528 N N . LYS A 1 189 ? 6.246 4.589 -39.384 1.00 60.78 189 LYS A N 1
ATOM 1529 C CA . LYS A 1 189 ? 6.710 4.774 -38.008 1.00 60.78 189 LYS A CA 1
ATOM 1530 C C . LYS A 1 189 ? 7.748 5.885 -37.979 1.00 60.78 189 LYS A C 1
ATOM 1532 O O . LYS A 1 189 ? 8.648 5.966 -38.811 1.00 60.78 189 LYS A O 1
ATOM 1537 N N . ARG A 1 190 ? 7.617 6.764 -36.982 1.00 63.28 190 ARG A N 1
ATOM 1538 C CA . ARG A 1 190 ? 8.519 7.906 -36.770 1.00 63.28 190 ARG A CA 1
ATOM 1539 C C . ARG A 1 190 ? 9.982 7.451 -36.720 1.00 63.28 190 ARG A C 1
ATOM 1541 O O . ARG A 1 190 ? 10.306 6.461 -36.066 1.00 63.28 190 ARG A O 1
ATOM 1548 N N . ALA A 1 191 ? 10.863 8.240 -37.336 1.00 71.69 191 ALA A N 1
ATOM 1549 C CA . ALA A 1 191 ? 12.308 8.030 -37.326 1.00 71.69 191 ALA A CA 1
ATOM 1550 C C . ALA A 1 191 ? 12.842 7.759 -35.907 1.00 71.69 191 ALA A C 1
ATOM 1552 O O . ALA A 1 191 ? 12.619 8.548 -34.982 1.00 71.69 191 ALA A O 1
ATOM 1553 N N . ALA A 1 192 ? 13.615 6.685 -35.730 1.00 79.81 192 ALA A N 1
ATOM 1554 C CA . ALA A 1 192 ? 14.328 6.471 -34.474 1.00 79.81 192 ALA A CA 1
ATOM 1555 C C . ALA A 1 192 ? 15.326 7.616 -34.232 1.00 79.81 192 ALA A C 1
ATOM 1557 O O . ALA A 1 192 ? 15.987 8.078 -35.158 1.00 79.81 192 ALA A O 1
ATOM 1558 N N . THR A 1 193 ? 15.476 8.063 -32.985 1.00 82.81 193 THR A N 1
ATOM 1559 C CA . THR A 1 193 ? 16.433 9.132 -32.661 1.00 82.81 193 THR A CA 1
ATOM 1560 C C . THR A 1 193 ? 17.814 8.568 -32.325 1.00 82.81 193 THR A C 1
ATOM 1562 O O . THR A 1 193 ? 17.941 7.635 -31.526 1.00 82.81 193 THR A O 1
ATOM 1565 N N . SER A 1 194 ? 18.865 9.153 -32.900 1.00 84.19 194 SER A N 1
ATOM 1566 C CA . SER A 1 194 ? 20.264 8.798 -32.651 1.00 84.19 194 SER A CA 1
ATOM 1567 C C . SER A 1 194 ? 21.032 9.942 -31.990 1.00 84.19 194 SER A C 1
ATOM 1569 O O . SER A 1 194 ? 20.721 11.121 -32.149 1.00 84.19 194 SER A O 1
ATOM 1571 N N . LYS A 1 195 ? 22.056 9.565 -31.222 1.00 85.12 195 LYS A N 1
ATOM 1572 C CA . LYS A 1 195 ? 23.068 10.467 -30.649 1.00 85.12 195 LYS A CA 1
ATOM 1573 C C . LYS A 1 195 ? 24.356 10.510 -31.484 1.00 85.12 195 LYS A C 1
ATOM 1575 O O . LYS A 1 195 ? 25.249 11.284 -31.156 1.00 85.12 195 LYS A O 1
ATOM 1580 N N . TYR A 1 196 ? 24.450 9.663 -32.507 1.00 84.38 196 TYR A N 1
ATOM 1581 C CA . TYR A 1 196 ? 25.602 9.547 -33.392 1.00 84.38 196 TYR A CA 1
ATOM 1582 C C . TYR A 1 196 ? 25.294 10.166 -34.751 1.00 84.38 196 TYR A C 1
ATOM 1584 O O . TYR A 1 196 ? 24.171 10.022 -35.248 1.00 84.38 196 TYR A O 1
ATOM 1592 N N . PHE A 1 197 ? 26.284 10.836 -35.332 1.00 86.44 197 PHE A N 1
ATOM 1593 C CA . PHE A 1 197 ? 26.170 11.478 -36.632 1.00 86.44 197 PHE A CA 1
ATOM 1594 C C . PHE A 1 197 ? 27.469 11.389 -37.444 1.00 86.44 197 PHE A C 1
ATOM 1596 O O . PHE A 1 197 ? 28.547 11.216 -36.873 1.00 86.44 197 PHE A O 1
ATOM 1603 N N . CYS A 1 198 ? 27.341 11.510 -38.767 1.00 85.75 198 CYS A N 1
ATOM 1604 C CA . CYS A 1 198 ? 28.451 11.712 -39.699 1.00 85.75 198 CYS A CA 1
ATOM 1605 C C . CYS A 1 198 ? 28.623 13.226 -39.940 1.00 85.75 198 CYS A C 1
ATOM 1607 O O . CYS A 1 198 ? 27.667 13.854 -40.410 1.00 85.75 198 CYS A O 1
ATOM 1609 N N . PRO A 1 199 ? 29.779 13.834 -39.602 1.00 79.81 199 PRO A N 1
ATOM 1610 C CA . PRO A 1 199 ? 30.054 15.243 -39.903 1.00 79.81 199 PRO A CA 1
ATOM 1611 C C . PRO A 1 199 ? 30.417 15.485 -41.375 1.00 79.81 199 PRO A C 1
ATOM 1613 O O . PRO A 1 199 ? 30.239 16.587 -41.871 1.00 79.81 199 PRO A O 1
ATOM 1616 N N . GLU A 1 200 ? 30.933 14.470 -42.061 1.00 80.19 200 GLU A N 1
ATOM 1617 C CA . GLU A 1 200 ? 31.557 14.612 -43.383 1.00 80.19 200 GLU A CA 1
ATOM 1618 C C . GLU A 1 200 ? 30.587 14.368 -44.546 1.00 80.19 200 GLU A C 1
ATOM 1620 O O . GLU A 1 200 ? 30.864 14.742 -45.679 1.00 80.19 200 GLU A O 1
ATOM 1625 N N . CYS A 1 201 ? 29.435 13.757 -44.269 1.00 75.38 201 CYS A N 1
ATOM 1626 C CA . CYS A 1 201 ? 28.505 13.285 -45.290 1.00 75.38 201 CYS A CA 1
ATOM 1627 C C . CYS A 1 201 ? 27.551 14.372 -45.828 1.00 75.38 201 CYS A C 1
ATOM 1629 O O . CYS A 1 201 ? 26.845 14.125 -46.800 1.00 75.38 201 CYS A O 1
ATOM 1631 N N . ASN A 1 202 ? 27.462 15.550 -45.195 1.00 75.19 202 ASN A N 1
ATOM 1632 C CA . ASN A 1 202 ? 26.626 16.657 -45.674 1.00 75.19 202 ASN A CA 1
ATOM 1633 C C . ASN A 1 202 ? 27.189 18.017 -45.235 1.00 75.19 202 ASN A C 1
ATOM 1635 O O . ASN A 1 202 ? 27.535 18.203 -44.070 1.00 75.19 202 ASN A O 1
ATOM 1639 N N . LYS A 1 203 ? 27.227 18.974 -46.169 1.00 65.62 203 LYS A N 1
ATOM 1640 C CA . LYS A 1 203 ? 27.700 20.348 -45.947 1.00 65.62 203 LYS A CA 1
ATOM 1641 C C . LYS A 1 203 ? 26.675 21.224 -45.214 1.00 65.62 203 LYS A C 1
ATOM 1643 O O . LYS A 1 203 ? 27.067 22.176 -44.551 1.00 65.62 203 LYS A O 1
ATOM 1648 N N . GLU A 1 204 ? 25.385 20.895 -45.291 1.00 70.69 204 GLU A N 1
ATOM 1649 C CA . GLU A 1 204 ? 24.304 21.685 -44.676 1.00 70.69 204 GLU A CA 1
ATOM 1650 C C . GLU A 1 204 ? 24.051 21.335 -43.201 1.00 70.69 204 GLU A C 1
ATOM 1652 O O . GLU A 1 204 ? 23.444 22.108 -42.459 1.00 70.69 204 GLU A O 1
ATOM 1657 N N . GLY A 1 205 ? 24.515 20.171 -42.741 1.00 71.50 205 GLY A N 1
ATOM 1658 C CA . GLY A 1 205 ? 24.365 19.771 -41.347 1.00 71.50 205 GLY A CA 1
ATOM 1659 C C . GLY A 1 205 ? 24.607 18.284 -41.079 1.00 71.50 205 GLY A C 1
ATOM 1660 O O . GLY A 1 205 ? 24.648 17.470 -41.999 1.00 71.50 205 GLY A O 1
ATOM 1661 N N . PRO A 1 206 ? 24.745 17.899 -39.798 1.00 79.19 206 PRO A N 1
ATOM 1662 C CA . PRO A 1 206 ? 25.122 16.545 -39.405 1.00 79.19 206 PRO A CA 1
ATOM 1663 C C . PRO A 1 206 ? 24.038 15.509 -39.740 1.00 79.19 206 PRO A C 1
ATOM 1665 O O . PRO A 1 206 ? 22.883 15.650 -39.327 1.00 79.19 206 PRO A O 1
ATOM 1668 N N . ILE A 1 207 ? 24.420 14.413 -40.406 1.00 83.38 207 ILE A N 1
ATOM 1669 C CA . ILE A 1 207 ? 23.509 13.292 -40.693 1.00 83.38 207 ILE A CA 1
ATOM 1670 C C . ILE A 1 207 ? 23.492 12.327 -39.511 1.00 83.38 207 ILE A C 1
ATOM 1672 O O . ILE A 1 207 ? 24.500 11.694 -39.203 1.00 83.38 207 ILE A O 1
ATOM 1676 N N . PHE A 1 208 ? 22.340 12.166 -38.860 1.00 86.31 208 PHE A N 1
ATOM 1677 C CA . PHE A 1 208 ? 22.195 11.244 -37.734 1.00 86.31 208 PHE A CA 1
ATOM 1678 C C . PHE A 1 208 ? 21.918 9.811 -38.198 1.00 86.31 208 PHE A C 1
ATOM 1680 O O . PHE A 1 208 ? 21.005 9.551 -38.985 1.00 86.31 208 PHE A O 1
ATOM 1687 N N . LEU A 1 209 ? 22.674 8.861 -37.645 1.00 86.00 209 LEU A N 1
ATOM 1688 C CA . LEU A 1 209 ? 22.641 7.448 -38.031 1.00 86.00 209 LEU A CA 1
ATOM 1689 C C . LEU A 1 209 ? 22.596 6.561 -36.782 1.00 86.00 209 LEU A C 1
ATOM 1691 O O . LEU A 1 209 ? 23.274 6.824 -35.785 1.00 86.00 209 LEU A O 1
ATOM 1695 N N . CYS A 1 210 ? 21.744 5.535 -36.782 1.00 83.50 210 CYS A N 1
ATOM 1696 C CA . CYS A 1 210 ? 21.656 4.580 -35.677 1.00 83.50 210 CYS A CA 1
ATOM 1697 C C . CYS A 1 210 ? 22.819 3.579 -35.708 1.00 83.50 210 CYS A C 1
ATOM 1699 O O . CYS A 1 210 ? 23.152 3.036 -36.755 1.00 83.50 210 CYS A O 1
ATOM 1701 N N . ARG A 1 211 ? 23.369 3.280 -34.525 1.00 76.81 211 ARG A N 1
ATOM 1702 C CA . ARG A 1 211 ? 24.432 2.277 -34.328 1.00 76.81 211 ARG A CA 1
ATOM 1703 C C . ARG A 1 211 ? 23.896 0.859 -34.081 1.00 76.81 211 ARG A C 1
ATOM 1705 O O . ARG A 1 211 ? 24.656 -0.092 -34.012 1.00 76.81 211 ARG A O 1
ATOM 1712 N N . SER A 1 212 ? 22.590 0.703 -33.891 1.00 73.38 212 SER A N 1
ATOM 1713 C CA . SER A 1 212 ? 21.994 -0.619 -33.692 1.00 73.38 212 SER A CA 1
ATOM 1714 C C . SER A 1 212 ? 21.859 -1.332 -35.033 1.00 73.38 212 SER A C 1
ATOM 1716 O O . SER A 1 212 ? 21.265 -0.760 -35.948 1.00 73.38 212 SER A O 1
ATOM 1718 N N . ALA A 1 213 ? 22.356 -2.567 -35.120 1.00 72.69 213 ALA A N 1
ATOM 1719 C CA . ALA A 1 213 ? 22.071 -3.455 -36.239 1.00 72.69 213 ALA A CA 1
ATOM 1720 C C . ALA A 1 213 ? 20.590 -3.839 -36.173 1.00 72.69 213 ALA A C 1
ATOM 1722 O O . ALA A 1 213 ? 20.146 -4.425 -35.186 1.00 72.69 213 ALA A O 1
ATOM 1723 N N . ARG A 1 214 ? 19.803 -3.385 -37.149 1.00 68.62 214 ARG A N 1
ATOM 1724 C CA . ARG A 1 214 ? 18.333 -3.521 -37.131 1.00 68.62 214 ARG A CA 1
ATOM 1725 C C . ARG A 1 214 ? 17.763 -4.086 -38.417 1.00 68.62 214 ARG A C 1
ATOM 1727 O O . ARG A 1 214 ? 16.649 -4.592 -38.382 1.00 68.62 214 ARG A O 1
ATOM 1734 N N . TYR A 1 215 ? 18.498 -3.976 -39.517 1.00 69.19 215 TYR A N 1
ATOM 1735 C CA . TYR A 1 215 ? 17.986 -4.309 -40.836 1.00 69.19 215 TYR A CA 1
ATOM 1736 C C . TYR A 1 215 ? 18.849 -5.411 -41.443 1.00 69.19 215 TYR A C 1
ATOM 1738 O O . TYR A 1 215 ? 20.071 -5.244 -41.501 1.00 69.19 215 TYR A O 1
ATOM 1746 N N . PRO A 1 216 ? 18.246 -6.537 -41.855 1.00 70.06 216 PRO A N 1
ATOM 1747 C CA . PRO A 1 216 ? 18.948 -7.539 -42.629 1.00 70.06 216 PRO A CA 1
ATOM 1748 C C . PRO A 1 216 ? 19.126 -7.011 -44.055 1.00 70.06 216 PRO A C 1
ATOM 1750 O O . PRO A 1 216 ? 18.151 -6.816 -44.775 1.00 70.06 216 PRO A O 1
ATOM 1753 N N . VAL A 1 217 ? 20.367 -6.780 -44.470 1.00 65.00 217 VAL A N 1
ATOM 1754 C CA . VAL A 1 217 ? 20.715 -6.489 -45.864 1.00 65.00 217 VAL A CA 1
ATOM 1755 C C . VAL A 1 217 ? 21.548 -7.662 -46.361 1.00 65.00 217 VAL A C 1
ATOM 1757 O O . VAL A 1 217 ? 22.527 -8.039 -45.720 1.00 65.00 217 VAL A O 1
ATOM 1760 N N . ARG A 1 218 ? 21.109 -8.309 -47.451 1.00 66.44 218 ARG A N 1
ATOM 1761 C CA . ARG A 1 218 ? 21.733 -9.537 -47.994 1.00 66.44 218 ARG A CA 1
ATOM 1762 C C . ARG A 1 218 ? 21.928 -10.643 -46.938 1.00 66.44 218 ARG A C 1
ATOM 1764 O O . ARG A 1 218 ? 22.939 -11.335 -46.925 1.00 66.44 218 ARG A O 1
ATOM 1771 N N . GLY A 1 219 ? 20.972 -10.782 -46.014 1.00 64.38 219 GLY A N 1
ATOM 1772 C CA . GLY A 1 219 ? 21.014 -11.782 -44.938 1.00 64.38 219 GLY A CA 1
ATOM 1773 C C . GLY A 1 219 ? 21.905 -11.428 -43.739 1.00 64.38 219 GLY A C 1
ATOM 1774 O O . GLY A 1 219 ? 21.939 -12.186 -42.773 1.00 64.38 219 GLY A O 1
ATOM 1775 N N . VAL A 1 220 ? 22.578 -10.271 -43.745 1.00 73.50 220 VAL A N 1
ATOM 1776 C CA . VAL A 1 220 ? 23.442 -9.811 -42.646 1.00 73.50 220 VAL A CA 1
ATOM 1777 C C . VAL A 1 220 ? 22.797 -8.629 -41.927 1.00 73.50 220 VAL A C 1
ATOM 1779 O O . VAL A 1 220 ? 22.326 -7.681 -42.553 1.00 73.50 220 VAL A O 1
ATOM 1782 N N . ALA A 1 221 ? 22.771 -8.662 -40.593 1.00 75.19 221 ALA A N 1
ATOM 1783 C CA . ALA A 1 221 ? 22.254 -7.554 -39.796 1.00 75.19 221 ALA A CA 1
ATOM 1784 C C . ALA A 1 221 ? 23.215 -6.354 -39.860 1.00 75.19 221 ALA A C 1
ATOM 1786 O O . ALA A 1 221 ? 24.293 -6.381 -39.268 1.00 75.19 221 ALA A O 1
ATOM 1787 N N . MET A 1 222 ? 22.807 -5.284 -40.544 1.00 74.81 222 MET A N 1
ATOM 1788 C CA . MET A 1 222 ? 23.602 -4.066 -40.705 1.00 74.81 222 MET A CA 1
ATOM 1789 C C . MET A 1 222 ? 23.060 -2.918 -39.849 1.00 74.81 222 MET A C 1
ATOM 1791 O O . MET A 1 222 ? 21.860 -2.821 -39.547 1.00 74.81 222 MET A O 1
ATOM 1795 N N . THR A 1 223 ? 23.963 -2.035 -39.414 1.00 83.56 223 THR A N 1
ATOM 1796 C CA . THR A 1 223 ? 23.582 -0.784 -38.751 1.00 83.56 223 THR A CA 1
ATOM 1797 C C . THR A 1 223 ? 23.164 0.253 -39.790 1.00 83.56 223 THR A C 1
ATOM 1799 O O . THR A 1 223 ? 23.581 0.192 -40.944 1.00 83.56 223 THR A O 1
ATOM 1802 N N . CYS A 1 224 ? 22.387 1.267 -39.394 1.00 83.12 224 CYS A N 1
ATOM 1803 C CA . CYS A 1 224 ? 22.106 2.382 -40.303 1.00 83.12 224 CYS A CA 1
ATOM 1804 C C . CYS A 1 224 ? 23.398 3.093 -40.741 1.00 83.12 224 CYS A C 1
ATOM 1806 O O . CYS A 1 224 ? 23.449 3.645 -41.827 1.00 83.12 224 CYS A O 1
ATOM 1808 N N . TRP A 1 225 ? 24.450 3.097 -39.920 1.00 83.38 225 TRP A N 1
ATOM 1809 C CA . TRP A 1 225 ? 25.738 3.640 -40.349 1.00 83.38 225 TRP A CA 1
ATOM 1810 C C . TRP A 1 225 ? 26.316 2.868 -41.532 1.00 83.38 225 TRP A C 1
ATOM 1812 O O . TRP A 1 225 ? 26.686 3.477 -42.531 1.00 83.38 225 TRP A O 1
ATOM 1822 N N . ASP A 1 226 ? 26.339 1.543 -41.434 1.00 81.62 226 ASP A N 1
ATOM 1823 C CA . ASP A 1 226 ? 26.907 0.694 -42.479 1.00 81.62 226 ASP A CA 1
ATOM 1824 C C . ASP A 1 226 ? 26.069 0.761 -43.754 1.00 81.62 226 ASP A C 1
ATOM 1826 O O . ASP A 1 226 ? 26.624 0.857 -44.838 1.00 81.62 226 ASP A O 1
ATOM 1830 N N . ILE A 1 227 ? 24.741 0.813 -43.633 1.00 80.62 227 ILE A N 1
ATOM 1831 C CA . ILE A 1 227 ? 23.850 0.973 -44.788 1.00 80.62 227 ILE A CA 1
ATOM 1832 C C . ILE A 1 227 ? 24.104 2.316 -45.486 1.00 80.62 227 ILE A C 1
ATOM 1834 O O . ILE A 1 227 ? 24.220 2.352 -46.705 1.00 80.62 227 ILE A O 1
ATOM 1838 N N . TRP A 1 228 ? 24.257 3.416 -44.736 1.00 82.31 228 TRP A N 1
ATOM 1839 C CA . TRP A 1 228 ? 24.508 4.737 -45.328 1.00 82.31 228 TRP A CA 1
ATOM 1840 C C . TRP A 1 228 ? 25.814 4.789 -46.127 1.00 82.31 228 TRP A C 1
ATOM 1842 O O . TRP A 1 228 ? 25.840 5.315 -47.236 1.00 82.31 228 TRP A O 1
ATOM 1852 N N . HIS A 1 229 ? 26.899 4.269 -45.552 1.00 80.12 229 HIS A N 1
ATOM 1853 C CA . HIS A 1 229 ? 28.235 4.430 -46.127 1.00 80.12 229 HIS A CA 1
ATOM 1854 C C . HIS A 1 229 ? 28.579 3.322 -47.125 1.00 80.12 229 HIS A C 1
ATOM 1856 O O . HIS A 1 229 ? 29.186 3.606 -48.151 1.00 80.12 229 HIS A O 1
ATOM 1862 N N . ARG A 1 230 ? 28.178 2.074 -46.849 1.00 78.62 23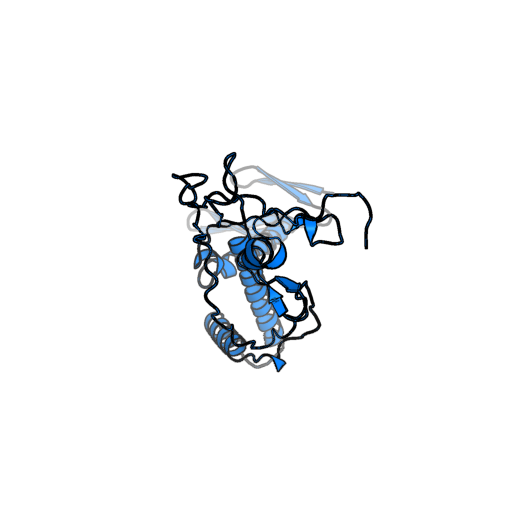0 ARG A N 1
ATOM 1863 C CA . ARG A 1 230 ? 28.543 0.906 -47.666 1.00 78.62 230 ARG A CA 1
ATOM 1864 C C . ARG A 1 230 ? 27.536 0.637 -48.775 1.00 78.62 230 ARG A C 1
ATOM 1866 O O . ARG A 1 230 ? 27.931 0.485 -49.920 1.00 78.62 230 ARG A O 1
ATOM 1873 N N . GLU A 1 231 ? 26.248 0.596 -48.443 1.00 79.44 231 GLU A N 1
ATOM 1874 C CA . GLU A 1 231 ? 25.208 0.238 -49.419 1.00 79.44 231 GLU A CA 1
ATOM 1875 C C . GLU A 1 231 ? 24.729 1.452 -50.214 1.00 79.44 231 GLU A C 1
ATOM 1877 O O . GLU A 1 231 ? 24.450 1.347 -51.402 1.00 79.44 231 GLU A O 1
ATOM 1882 N N . TRP A 1 232 ? 24.618 2.615 -49.567 1.00 77.69 232 TRP A N 1
ATOM 1883 C CA . TRP A 1 232 ? 24.074 3.822 -50.196 1.00 77.69 232 TRP A CA 1
ATOM 1884 C C . TRP A 1 232 ? 25.142 4.813 -50.663 1.00 77.69 232 TRP A C 1
ATOM 1886 O O . TRP A 1 232 ? 24.807 5.943 -51.027 1.00 77.69 232 TRP A O 1
ATOM 1896 N N . SER A 1 233 ? 26.415 4.405 -50.636 1.00 79.50 233 SER A N 1
ATOM 1897 C CA . SER A 1 233 ? 27.572 5.197 -51.078 1.00 79.50 233 SER A CA 1
ATOM 1898 C C . SER A 1 233 ? 27.521 6.642 -50.568 1.00 79.50 233 SER A C 1
ATOM 1900 O O . SER A 1 233 ? 27.491 7.602 -51.337 1.00 79.50 233 SER A O 1
ATOM 1902 N N . ASN A 1 234 ? 27.438 6.801 -49.245 1.00 77.81 234 ASN A N 1
ATOM 1903 C CA . ASN A 1 234 ? 27.359 8.091 -48.547 1.00 77.81 234 ASN A CA 1
ATOM 1904 C C . ASN A 1 234 ? 26.141 8.957 -48.916 1.00 77.81 234 ASN A C 1
ATOM 1906 O O . ASN A 1 234 ? 26.166 10.174 -48.737 1.00 77.81 234 ASN A O 1
ATOM 1910 N N . GLY A 1 235 ? 25.058 8.335 -49.383 1.00 69.81 235 GLY A N 1
ATOM 1911 C CA . GLY A 1 235 ? 23.806 9.003 -49.733 1.00 69.81 235 GLY A CA 1
ATOM 1912 C C . GLY A 1 235 ? 23.576 9.180 -51.234 1.00 69.81 235 GLY A C 1
ATOM 1913 O O . GLY A 1 235 ? 22.484 9.596 -51.616 1.00 69.81 235 GLY A O 1
ATOM 1914 N N . GLN A 1 236 ? 24.551 8.835 -52.083 1.00 71.75 236 GLN A N 1
ATOM 1915 C CA . GLN A 1 236 ? 24.426 8.947 -53.542 1.00 71.75 236 GLN A CA 1
ATOM 1916 C C . GLN A 1 236 ? 23.437 7.945 -54.144 1.00 71.75 236 GLN A C 1
ATOM 1918 O O . GLN A 1 236 ? 22.816 8.236 -55.160 1.00 71.75 236 GLN A O 1
ATOM 1923 N N . LEU A 1 237 ? 23.257 6.792 -53.497 1.00 71.00 237 LEU A N 1
ATOM 1924 C CA . LEU A 1 237 ? 22.312 5.751 -53.911 1.00 71.00 237 LEU A CA 1
ATOM 1925 C C . LEU A 1 237 ? 21.085 5.710 -52.989 1.00 71.00 237 LEU A C 1
ATOM 1927 O O . LEU A 1 237 ? 20.485 4.655 -52.786 1.00 71.00 237 LEU A O 1
ATOM 1931 N N . THR A 1 238 ? 20.729 6.846 -52.377 1.00 67.62 238 THR A N 1
ATOM 1932 C CA . THR A 1 238 ? 19.509 6.921 -51.566 1.00 67.62 238 THR A CA 1
ATOM 1933 C C . THR A 1 238 ? 18.292 6.641 -52.445 1.00 67.62 238 THR A C 1
ATOM 1935 O O . THR A 1 238 ? 18.133 7.300 -53.475 1.00 67.62 238 THR A O 1
ATOM 1938 N N . PRO A 1 239 ? 17.415 5.693 -52.061 1.00 63.59 239 PRO A N 1
ATOM 1939 C CA . PRO A 1 239 ? 16.151 5.499 -52.751 1.00 63.59 239 PRO A CA 1
ATOM 1940 C C . PRO A 1 239 ? 15.391 6.825 -52.730 1.00 63.59 239 PRO A C 1
ATOM 1942 O O . PRO A 1 239 ? 15.036 7.329 -51.661 1.00 63.59 239 PRO A O 1
ATOM 1945 N N . VAL A 1 240 ? 15.208 7.430 -53.904 1.00 56.94 240 VAL A N 1
ATOM 1946 C CA . VAL A 1 240 ? 14.350 8.604 -54.051 1.00 56.94 240 VAL A CA 1
ATOM 1947 C C . VAL A 1 240 ? 12.946 8.148 -53.679 1.00 56.94 240 VAL A C 1
ATOM 1949 O O . VAL A 1 240 ? 12.506 7.094 -54.140 1.00 56.94 240 VAL A O 1
ATOM 1952 N N . ASP A 1 241 ? 12.284 8.901 -52.802 1.00 47.09 241 ASP A N 1
ATOM 1953 C CA . ASP A 1 241 ? 10.931 8.627 -52.316 1.00 47.09 241 ASP A CA 1
ATOM 1954 C C . ASP A 1 241 ? 9.930 8.730 -53.477 1.00 47.09 241 ASP A C 1
ATOM 1956 O O . ASP A 1 241 ? 9.249 9.732 -53.667 1.00 47.09 241 ASP A O 1
ATOM 1960 N N . ASN A 1 242 ? 9.885 7.693 -54.309 1.00 39.66 242 ASN A N 1
ATOM 1961 C CA . ASN A 1 242 ? 8.958 7.563 -55.421 1.00 39.66 242 ASN A CA 1
ATOM 1962 C C . ASN A 1 242 ? 7.684 6.857 -54.957 1.00 39.66 242 ASN A C 1
ATOM 1964 O O . ASN A 1 242 ? 7.213 5.971 -55.657 1.00 39.66 242 ASN A O 1
ATOM 1968 N N . GLY A 1 243 ? 7.144 7.205 -53.780 1.00 38.75 243 GLY A N 1
ATOM 1969 C CA . GLY A 1 243 ? 5.745 6.970 -53.385 1.00 38.75 243 GLY A CA 1
ATOM 1970 C C . GLY A 1 243 ? 5.121 5.611 -53.737 1.00 38.75 243 GLY A C 1
ATOM 1971 O O . GLY A 1 243 ? 3.917 5.541 -53.976 1.00 38.75 243 GLY A O 1
ATOM 1972 N N . ARG A 1 244 ? 5.909 4.536 -53.822 1.00 29.12 244 ARG A N 1
ATOM 1973 C CA . ARG A 1 244 ? 5.459 3.198 -54.205 1.00 29.12 244 ARG A CA 1
ATOM 1974 C C . ARG A 1 244 ? 6.203 2.184 -53.359 1.00 29.12 244 ARG A C 1
ATOM 1976 O O . ARG A 1 244 ? 7.366 1.871 -53.583 1.00 29.12 244 ARG A O 1
ATOM 1983 N N . SER A 1 245 ? 5.464 1.731 -52.360 1.00 30.64 245 SER A N 1
ATOM 1984 C CA . SER A 1 245 ? 5.665 0.512 -51.595 1.00 30.64 245 SER A CA 1
ATOM 1985 C C . SER A 1 245 ? 6.096 -0.663 -52.476 1.00 30.64 245 SER A C 1
ATOM 1987 O O . SER A 1 245 ? 5.391 -1.000 -53.432 1.00 30.64 245 SER A O 1
ATOM 1989 N N . ILE A 1 246 ? 7.191 -1.312 -52.087 1.00 30.44 246 ILE A N 1
ATOM 1990 C CA . ILE A 1 246 ? 7.402 -2.753 -52.250 1.00 30.44 246 ILE A CA 1
ATOM 1991 C C . ILE A 1 246 ? 7.731 -3.294 -50.861 1.00 30.44 246 ILE A C 1
ATOM 1993 O O . ILE A 1 246 ? 8.563 -2.652 -50.179 1.00 30.44 246 ILE A O 1
#

InterPro domains:
  IPR029526 PiggyBac transposable element-derived protein [PF13843] (34-92)

pLDDT: mean 77.33, std 15.7, range [29.12, 94.62]

Sequence (246 aa):
MTAISWWDSRPVHFSCNGGSLETDRVTGQEGPNQVDIPCPRVIKDYYAFMGGVDVHDQLRLQRYSIQRALRFRKYYKSLVLGLIDMAIVNGYIVHKAYYKNKTTRPLSHVKYMKKLHMQLCALQAVDMYESNTFGTREPIPAPRGVVPTVQDTTAHTMRQIERWRNADTQPKRRRGACKICPMLHAEYKRAATSKYFCPECNKEGPIFLCRSARYPVRGVAMTCWDIWHREWSNGQLTPVDNGRSI

Secondary structure (DSSP, 8-state):
-EEEEEESSSEEEEEESS----EEEEEEEETTEEEEEEEEHHHHHHHHHTTHHHHHHHHHHSS--HHHH---SSHHHHHHHHHHHHHHHHHHHHHHHHHHTSSSPPPPHHHHHHHHHHHHHH--GGGS-TT--SS-----------------S-----EE---BS-SSS---B--EE-SSHHHH-SS--PPPEESEEESSS-SSSPEE---SEEEEETTEEEEHHHIIIIISGGGTT-----S---

Radius of gyration: 33.22 Å; chains: 1; bounding box: 70×47×90 Å

Organism: NCBI:txid1490495

Foldseek 3Di:
DDWDWDDDVHTDIDDDDDFAQDWDWDWDDDDPDIDTDIGGVRVVVCVVPVCPVVVLVCLLPPDDQPLVVDDDPDVVVSVVSVVVSSVLSVVLVVQCVVCVPPPDDGDDSVRSVVVVVVVVVPDDPVNDDPPPPPPPPDPDPDPPDPDPPDDDDDPWDKDFAPDAPDPPDDRDGDWDFAPCQCVPDLDRDGGDTARIFTPPLDPVDTHGWAPDQDDQDVNDRDGRVCCCCPVCVSPVNPPDPPPDGD